Protein AF-A0A937P0M0-F1 (afdb_monomer_lite)

Radius of gyration: 32.62 Å; chains: 1; bounding box: 74×48×97 Å

Secondary structure (DSSP, 8-state):
-PEEEEEEE--TTS-SHHHHHHHHHHHHHHHHS-TTEEEEEEEEESS-------TTEEEEEETT-HHHHHHHHHHHHH-TTEEEEEEEE-TTTSSSSTTGGGHHHHHH--SEEEEEES---TT--HHHHHHHHHHHHHEEEEEES-HHHHHHHHHTT---GGGEEE-PPP-----TTHHHHHHHHTT-TTS------S---GGG-HHHHHHHHHHHHHHHHHHEETTEE-PPPSSS---TTSPPP----B-HHHHHHHHHHHHHHHHHH--HHHHHHHHHHHHHHTT-STT----EETTTTEE-SEE-SSSEE----HHHHHHHHHHHHHHHHHHHHH----SSHHHHHHHHHHHHHHHHHHTT--

Structure (mmCIF, N/CA/C/O backbone):
data_AF-A0A937P0M0-F1
#
_entry.id   AF-A0A937P0M0-F1
#
loop_
_atom_site.group_PDB
_atom_site.id
_atom_site.type_symbol
_atom_site.label_atom_id
_atom_site.label_alt_id
_atom_site.label_comp_id
_atom_site.label_asym_id
_atom_site.label_entity_id
_atom_site.label_seq_id
_atom_site.pdbx_PDB_ins_code
_atom_site.Cartn_x
_atom_site.Cartn_y
_atom_site.Cartn_z
_atom_site.occupancy
_atom_site.B_iso_or_equiv
_atom_site.auth_seq_id
_atom_site.auth_comp_id
_atom_site.auth_asym_id
_atom_site.auth_atom_id
_atom_site.pdbx_PDB_model_num
ATOM 1 N N . MET A 1 1 ? -37.271 -0.075 24.749 1.00 57.47 1 MET A N 1
ATOM 2 C CA . MET A 1 1 ? -35.937 0.555 24.819 1.00 57.47 1 MET A CA 1
ATOM 3 C C . MET A 1 1 ? -35.123 0.022 23.664 1.00 57.47 1 MET A C 1
ATOM 5 O O . MET A 1 1 ? -35.144 -1.187 23.452 1.00 57.47 1 MET A O 1
ATOM 9 N N . ASN A 1 2 ? -34.474 0.907 22.915 1.00 78.75 2 ASN A N 1
ATOM 10 C CA . ASN A 1 2 ? -33.658 0.515 21.771 1.00 78.75 2 ASN A CA 1
ATOM 11 C C . ASN A 1 2 ? -32.386 -0.182 22.269 1.00 78.75 2 ASN A C 1
ATOM 13 O O . ASN A 1 2 ? -31.910 0.094 23.377 1.00 78.75 2 ASN A O 1
ATOM 17 N N . SER A 1 3 ? -31.897 -1.147 21.489 1.00 90.44 3 SER A N 1
ATOM 18 C CA . SER A 1 3 ? -30.635 -1.824 21.801 1.00 90.44 3 SER A CA 1
ATOM 19 C C . SER A 1 3 ? -29.477 -0.889 21.476 1.00 90.44 3 SER A C 1
ATOM 21 O O . SER A 1 3 ? -29.542 -0.160 20.487 1.00 90.44 3 SER A O 1
ATOM 23 N N . LYS A 1 4 ? -28.420 -0.930 22.288 1.00 94.25 4 LYS A N 1
ATOM 24 C CA . LYS A 1 4 ? -27.219 -0.125 22.078 1.00 94.25 4 LYS A CA 1
ATOM 25 C C . LYS A 1 4 ? -26.076 -0.944 21.488 1.00 94.25 4 LYS A C 1
ATOM 27 O O . LYS A 1 4 ? -25.819 -2.081 21.913 1.00 94.25 4 LYS A O 1
ATOM 32 N N . LEU A 1 5 ? -25.383 -0.324 20.540 1.00 95.62 5 LEU A N 1
ATOM 33 C CA . LEU A 1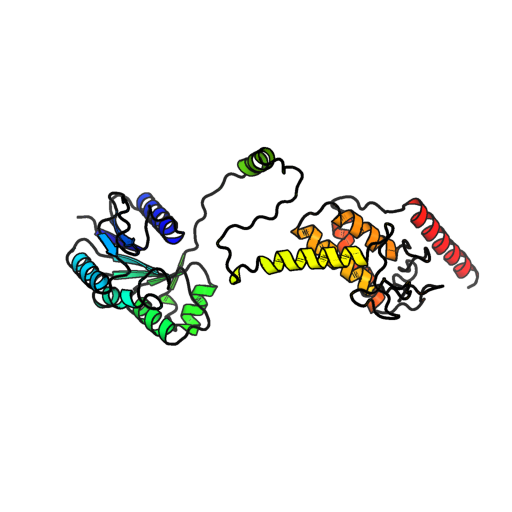 5 ? -24.099 -0.745 19.992 1.00 95.62 5 LEU A CA 1
ATOM 34 C C . LEU A 1 5 ? -23.037 0.254 20.450 1.00 95.62 5 LEU A C 1
ATOM 36 O O . LEU A 1 5 ? -23.196 1.451 20.225 1.00 95.62 5 LEU A O 1
ATOM 40 N N . ILE A 1 6 ? -21.954 -0.234 21.052 1.00 97.50 6 ILE A N 1
ATOM 41 C CA . ILE A 1 6 ? -20.835 0.620 21.449 1.00 97.50 6 ILE A CA 1
ATOM 42 C C . ILE A 1 6 ? -19.583 0.334 20.624 1.00 97.50 6 ILE A C 1
ATOM 44 O O . ILE A 1 6 ? -19.214 -0.824 20.446 1.00 97.50 6 ILE A O 1
ATOM 48 N N . PHE A 1 7 ? -18.918 1.381 20.138 1.00 97.94 7 PHE A N 1
ATOM 49 C CA . PHE A 1 7 ? -17.616 1.280 19.473 1.00 97.94 7 PHE A CA 1
ATOM 50 C C . PHE A 1 7 ? -16.476 1.555 20.459 1.00 97.94 7 PHE A C 1
ATOM 52 O O . PHE A 1 7 ? -16.530 2.547 21.175 1.00 97.94 7 PHE A O 1
ATOM 59 N N . VAL A 1 8 ? -15.430 0.728 20.478 1.00 97.50 8 VAL A N 1
ATOM 60 C CA . VAL A 1 8 ? -14.184 0.953 21.237 1.00 97.50 8 VAL A CA 1
ATOM 61 C C . VAL A 1 8 ? -13.051 1.177 20.239 1.00 97.50 8 VAL A C 1
ATOM 63 O O . VAL A 1 8 ? -12.651 0.254 19.527 1.00 97.50 8 VAL A O 1
ATOM 66 N N . THR A 1 9 ? -12.590 2.423 20.129 1.00 96.69 9 THR A N 1
ATOM 67 C CA . THR A 1 9 ? -11.813 2.893 18.967 1.00 96.69 9 THR A CA 1
ATOM 68 C C . THR A 1 9 ? -11.204 4.274 19.213 1.00 96.69 9 THR A C 1
ATOM 70 O O . THR A 1 9 ? -11.637 5.001 20.104 1.00 96.69 9 THR A O 1
ATOM 73 N N . SER A 1 10 ? -10.245 4.705 18.388 1.00 94.69 10 SER A N 1
ATOM 74 C CA . SER A 1 10 ? -10.016 6.145 18.208 1.00 94.69 10 SER A CA 1
ATOM 75 C C . SER A 1 10 ? -11.226 6.790 17.525 1.00 94.69 10 SER A C 1
ATOM 77 O O . SER A 1 10 ? -11.896 6.152 16.710 1.00 94.69 10 SER A O 1
ATOM 79 N N . TYR A 1 11 ? -11.516 8.050 17.849 1.00 95.38 11 TYR A N 1
ATOM 80 C CA . TYR A 1 11 ? -12.670 8.766 17.302 1.00 95.38 11 TYR A CA 1
ATOM 81 C C . TYR A 1 11 ? -12.381 10.256 17.110 1.00 95.38 11 TYR A C 1
ATOM 83 O O . TYR A 1 11 ? -11.482 10.803 17.749 1.00 95.38 11 TYR A O 1
ATOM 91 N N . LEU A 1 12 ? -13.130 10.913 16.220 1.00 92.38 12 LEU A N 1
ATOM 92 C CA . LEU A 1 12 ? -13.004 12.356 15.997 1.00 92.38 12 LEU A CA 1
ATOM 93 C C . LEU A 1 12 ? -13.274 13.114 17.306 1.00 92.38 12 LEU A C 1
ATOM 95 O O . LEU A 1 12 ? -14.206 12.730 18.008 1.00 92.38 12 LEU A O 1
ATOM 99 N N . PRO A 1 13 ? -12.507 14.172 17.637 1.00 91.69 13 PRO A N 1
ATOM 100 C CA . PRO A 1 13 ? -11.651 14.968 16.747 1.00 91.69 13 PRO A CA 1
ATOM 101 C C . PRO A 1 13 ? -10.196 14.484 16.602 1.00 91.69 13 PRO A C 1
ATOM 103 O O . PRO A 1 13 ? -9.393 15.170 15.973 1.00 91.69 13 PRO A O 1
ATOM 106 N N . ARG A 1 14 ? -9.824 13.309 17.130 1.00 89.06 14 ARG A N 1
ATOM 107 C CA . ARG A 1 14 ? -8.484 12.745 16.906 1.00 89.06 14 ARG A CA 1
ATOM 108 C C . ARG A 1 14 ? -8.269 12.453 15.416 1.00 89.06 14 ARG A C 1
ATOM 110 O O . ARG A 1 14 ? -8.894 11.552 14.857 1.00 89.06 14 ARG A O 1
ATOM 117 N N . GLU A 1 15 ? -7.342 13.168 14.782 1.00 84.50 15 GLU A N 1
ATOM 118 C CA . GLU A 1 15 ? -7.023 12.998 13.359 1.00 84.50 15 GLU A CA 1
ATOM 119 C C . GLU A 1 15 ? -6.245 11.697 13.106 1.00 84.50 15 GLU A C 1
ATOM 121 O O . GLU A 1 15 ? -5.019 11.635 13.205 1.00 84.50 15 GLU A O 1
ATOM 126 N N . CYS A 1 16 ? -6.960 10.620 12.781 1.00 85.81 16 CYS A N 1
ATOM 127 C CA . CYS A 1 16 ? -6.361 9.379 12.294 1.00 85.81 16 CYS A CA 1
ATOM 128 C C . CYS A 1 16 ? -7.316 8.609 11.368 1.00 85.81 16 CYS A C 1
ATOM 130 O O . CYS A 1 16 ? -8.525 8.856 11.344 1.00 85.81 16 CYS A O 1
ATOM 132 N N . GLY A 1 17 ? -6.763 7.662 10.600 1.00 87.06 17 GLY A N 1
ATOM 133 C CA . GLY A 1 17 ? -7.526 6.873 9.628 1.00 87.06 17 GLY A CA 1
ATOM 134 C C . GLY A 1 17 ? -8.662 6.073 10.267 1.00 87.06 17 GLY A C 1
ATOM 135 O O . GLY A 1 17 ? -9.786 6.128 9.779 1.00 87.06 17 GLY A O 1
ATOM 136 N N . ILE A 1 18 ? -8.396 5.416 11.402 1.00 91.00 18 ILE A N 1
ATOM 137 C CA . ILE A 1 18 ? -9.401 4.631 12.140 1.00 91.00 18 ILE A CA 1
ATOM 138 C C . ILE A 1 18 ? -10.511 5.535 12.698 1.00 91.00 18 ILE A C 1
ATOM 140 O O . ILE A 1 18 ? -11.679 5.195 12.577 1.00 91.00 18 ILE A O 1
ATOM 144 N N . ALA A 1 19 ? -10.190 6.725 13.219 1.00 92.00 19 ALA A N 1
ATOM 145 C CA . ALA A 1 19 ? -11.213 7.658 13.704 1.00 92.00 19 ALA A CA 1
ATOM 146 C C . ALA A 1 19 ? -12.167 8.112 12.588 1.00 92.00 19 ALA A C 1
ATOM 148 O O . ALA A 1 19 ? -13.377 8.186 12.798 1.00 92.00 19 ALA A O 1
ATOM 149 N N . THR A 1 20 ? -11.621 8.378 11.397 1.00 89.81 20 THR A N 1
ATOM 150 C CA . THR A 1 20 ? -12.419 8.739 10.215 1.00 89.81 20 THR A CA 1
ATOM 151 C C . THR A 1 20 ? -13.275 7.555 9.765 1.00 89.81 20 THR A C 1
ATOM 153 O O . THR A 1 20 ? -14.478 7.708 9.574 1.00 89.81 20 THR A O 1
ATOM 156 N N . PHE A 1 21 ? -12.679 6.360 9.693 1.00 90.69 21 PHE A N 1
ATOM 157 C CA . PHE A 1 21 ? -13.379 5.119 9.365 1.00 90.69 21 PHE A CA 1
ATOM 158 C C . PHE A 1 21 ? -14.572 4.862 10.284 1.00 90.69 21 PHE A C 1
ATOM 160 O O . PHE A 1 21 ? -15.676 4.626 9.801 1.00 90.69 21 PHE A O 1
ATOM 167 N N . THR A 1 22 ? -14.366 4.928 11.600 1.00 93.00 22 THR A N 1
ATOM 168 C CA . THR A 1 22 ? -15.428 4.671 12.573 1.00 93.00 22 THR A CA 1
ATOM 169 C C . THR A 1 22 ? -16.537 5.707 12.450 1.00 93.00 22 THR A C 1
ATOM 171 O O . THR A 1 22 ? -17.706 5.337 12.447 1.00 93.00 22 THR A O 1
ATOM 174 N N . ASN A 1 23 ? -16.204 6.991 12.295 1.00 92.69 23 ASN A N 1
ATOM 175 C CA . ASN A 1 23 ? -17.209 8.031 12.073 1.00 92.69 23 ASN A CA 1
ATOM 176 C C . ASN A 1 23 ? -18.049 7.747 10.814 1.00 92.69 23 ASN A C 1
ATOM 178 O O . ASN A 1 23 ? -19.277 7.820 10.855 1.00 92.69 23 ASN A O 1
ATOM 182 N N . ASP A 1 24 ? -17.412 7.377 9.703 1.00 90.12 24 ASP A N 1
ATOM 183 C CA . ASP A 1 24 ? -18.119 7.039 8.464 1.00 90.12 24 ASP A CA 1
ATOM 184 C C . ASP A 1 24 ? -18.988 5.789 8.617 1.00 90.12 24 ASP A C 1
ATOM 186 O O . ASP A 1 24 ? -20.123 5.763 8.139 1.00 90.12 24 ASP A O 1
ATOM 190 N N . LEU A 1 25 ? -18.486 4.771 9.319 1.00 90.19 25 LEU A N 1
ATOM 191 C CA . LEU A 1 25 ? -19.218 3.543 9.601 1.00 90.19 25 LEU A CA 1
ATOM 192 C C . LEU A 1 25 ? -20.444 3.812 10.478 1.00 90.19 25 LEU A C 1
ATOM 194 O O . LEU A 1 25 ? -21.533 3.341 10.158 1.00 90.19 25 LEU A O 1
ATOM 198 N N . ILE A 1 26 ? -20.301 4.605 11.541 1.00 92.00 26 ILE A N 1
ATOM 199 C CA . ILE A 1 26 ? -21.413 5.007 12.412 1.00 92.00 26 ILE A CA 1
ATOM 200 C C . ILE A 1 26 ? -22.470 5.763 11.607 1.00 92.00 26 ILE A C 1
ATOM 202 O O . ILE A 1 26 ? -23.651 5.426 11.687 1.00 92.00 26 ILE A O 1
ATOM 206 N N . ASN A 1 27 ? -22.063 6.725 10.777 1.00 90.06 27 ASN A N 1
ATOM 207 C CA . ASN A 1 27 ? -22.986 7.470 9.920 1.00 90.06 27 ASN A CA 1
ATOM 208 C C . ASN A 1 27 ? -23.682 6.564 8.894 1.00 90.06 27 ASN A C 1
ATOM 210 O O . ASN A 1 27 ? -24.888 6.679 8.681 1.00 90.06 27 ASN A O 1
ATOM 214 N N . ALA A 1 28 ? -22.956 5.628 8.279 1.00 88.75 28 ALA A N 1
ATOM 215 C CA . ALA A 1 28 ? -23.531 4.663 7.347 1.00 88.75 28 ALA A CA 1
ATOM 216 C C . ALA A 1 28 ? -24.554 3.749 8.033 1.00 88.75 28 ALA A C 1
ATOM 218 O O . ALA A 1 28 ? -25.620 3.500 7.470 1.00 88.75 28 ALA A O 1
ATOM 219 N N . ILE A 1 29 ? -24.262 3.294 9.255 1.00 88.94 29 ILE A N 1
ATOM 220 C CA . ILE A 1 29 ? -25.189 2.488 10.048 1.00 88.94 29 ILE A CA 1
ATOM 221 C C . ILE A 1 29 ? -26.448 3.292 10.381 1.00 88.94 29 ILE A C 1
ATOM 223 O O . ILE A 1 29 ? -27.541 2.799 10.127 1.00 88.94 29 ILE A O 1
ATOM 227 N N . LYS A 1 30 ? -26.312 4.528 10.878 1.00 88.31 30 LYS A N 1
ATOM 228 C CA . LYS A 1 30 ? -27.451 5.406 11.207 1.00 88.31 30 LYS A CA 1
ATOM 229 C C . LYS A 1 30 ? -28.323 5.754 10.003 1.00 88.31 30 LYS A C 1
ATOM 231 O O . LYS A 1 30 ? -29.514 5.973 10.149 1.00 88.31 30 LYS A O 1
ATOM 236 N N . ASN A 1 31 ? -27.739 5.815 8.809 1.00 87.00 31 ASN A N 1
ATOM 237 C CA . ASN A 1 31 ? -28.492 6.077 7.582 1.00 87.00 31 ASN A CA 1
ATOM 238 C C . ASN A 1 31 ? -29.261 4.848 7.070 1.00 87.00 31 ASN A C 1
ATOM 240 O O . ASN A 1 31 ? -30.192 5.003 6.285 1.00 87.00 31 ASN A O 1
ATOM 244 N N . GLN A 1 32 ? -28.834 3.636 7.435 1.00 86.38 32 GLN A N 1
ATOM 245 C CA . GLN A 1 32 ? -29.440 2.376 6.979 1.00 86.38 32 GLN A CA 1
ATOM 246 C C . GLN A 1 32 ? -30.392 1.775 8.010 1.00 86.38 32 GLN A C 1
ATOM 248 O O . GLN A 1 32 ? -31.352 1.098 7.652 1.00 86.38 32 GLN A O 1
ATOM 253 N N . MET A 1 33 ? -30.091 1.978 9.287 1.00 80.44 33 MET A N 1
ATOM 254 C CA . MET A 1 33 ? -30.906 1.538 10.402 1.00 80.44 33 MET A CA 1
ATOM 255 C C . MET A 1 33 ? -31.597 2.774 10.960 1.00 80.44 33 MET A C 1
ATOM 257 O O . MET A 1 33 ? -30.915 3.701 11.386 1.00 80.44 33 MET A O 1
ATOM 261 N N . ASP A 1 34 ? -32.932 2.780 10.959 1.00 71.75 34 ASP A N 1
ATOM 262 C CA . ASP A 1 34 ? -33.730 3.788 11.669 1.00 71.75 34 ASP A CA 1
ATOM 263 C C . ASP A 1 34 ? -33.314 3.854 13.158 1.00 71.75 34 ASP A C 1
ATOM 265 O O . ASP A 1 34 ? -32.477 3.072 13.621 1.00 71.75 34 ASP A O 1
ATOM 269 N N . ASP A 1 35 ? -33.991 4.674 13.968 1.00 75.94 35 ASP A N 1
ATOM 270 C CA . ASP A 1 35 ? -33.749 4.841 15.417 1.00 75.94 35 ASP A CA 1
ATOM 271 C C . ASP A 1 35 ? -33.810 3.541 16.264 1.00 75.94 35 ASP A C 1
ATOM 273 O O . ASP A 1 35 ? -33.658 3.574 17.480 1.00 75.94 35 ASP A O 1
ATOM 277 N N . SER A 1 36 ? -34.013 2.376 15.645 1.00 81.88 36 SER A N 1
ATOM 278 C CA . SER A 1 36 ? -33.971 1.023 16.209 1.00 81.88 36 SER A CA 1
ATOM 279 C C . SER A 1 36 ? -32.707 0.670 17.010 1.00 81.88 36 SER A C 1
ATOM 281 O O . SER A 1 36 ? -32.794 -0.143 17.939 1.00 81.88 36 SER A O 1
ATOM 283 N N . ILE A 1 37 ? -31.549 1.255 16.677 1.00 87.00 37 ILE A N 1
ATOM 284 C CA . ILE A 1 37 ? -30.274 1.020 17.367 1.00 87.00 37 ILE A CA 1
ATOM 285 C C . ILE A 1 37 ? -29.640 2.352 17.741 1.00 87.00 37 ILE A C 1
ATOM 287 O O . ILE A 1 37 ? -29.360 3.197 16.896 1.00 87.00 37 ILE A O 1
ATOM 291 N N . GLU A 1 38 ? -29.367 2.506 19.030 1.00 92.44 38 GLU A N 1
ATOM 292 C CA . GLU A 1 38 ? -28.612 3.637 19.552 1.00 92.44 38 GLU A CA 1
ATOM 293 C C . GLU A 1 38 ? -27.114 3.306 19.503 1.00 92.44 38 GLU A C 1
ATOM 295 O O . GLU A 1 38 ? -26.695 2.198 19.850 1.00 92.44 38 GLU A O 1
ATOM 300 N N . ILE A 1 39 ? -26.304 4.253 19.029 1.00 94.38 39 ILE A N 1
ATOM 301 C CA . ILE A 1 39 ? -24.859 4.070 18.874 1.00 94.38 39 ILE A CA 1
ATOM 302 C C . ILE A 1 39 ? -24.127 4.999 19.828 1.00 94.38 39 ILE A C 1
ATOM 304 O O . ILE A 1 39 ? -24.310 6.216 19.776 1.00 94.38 39 ILE A O 1
ATOM 308 N N . GLU A 1 40 ? -23.265 4.408 20.646 1.00 96.44 40 GLU A N 1
ATOM 309 C CA . GLU A 1 40 ? -22.363 5.101 21.559 1.00 96.44 40 GLU A CA 1
ATOM 310 C C . GLU A 1 40 ? -20.903 4.785 21.202 1.00 96.44 40 GLU A C 1
ATOM 312 O O . GLU A 1 40 ? -20.589 3.783 20.551 1.00 96.44 40 GLU A O 1
ATOM 317 N N . VAL A 1 41 ? -19.984 5.636 21.648 1.00 97.81 41 VAL A N 1
ATOM 318 C CA . VAL A 1 41 ? -18.546 5.479 21.422 1.00 97.81 41 VAL A CA 1
ATOM 319 C C . VAL A 1 41 ? -17.789 5.552 22.747 1.00 97.81 41 VAL A C 1
ATOM 321 O O . VAL A 1 41 ? -18.008 6.437 23.575 1.00 97.81 41 VAL A O 1
ATOM 324 N N . CYS A 1 42 ? -16.870 4.613 22.934 1.00 97.44 42 CYS A N 1
ATOM 325 C CA . CYS A 1 42 ? -15.765 4.675 23.874 1.00 97.44 42 CYS A CA 1
ATOM 326 C C . CYS A 1 42 ? -14.511 5.115 23.103 1.00 97.44 42 CYS A C 1
ATOM 328 O O . CYS A 1 42 ? -13.910 4.327 22.367 1.00 97.44 42 CYS A O 1
ATOM 330 N N . ALA A 1 43 ? -14.159 6.395 23.233 1.00 96.75 43 ALA A N 1
ATOM 331 C CA . ALA A 1 43 ? -13.052 7.001 22.503 1.00 96.75 43 ALA A CA 1
ATOM 332 C C . ALA A 1 43 ? -11.711 6.744 23.207 1.00 96.75 43 ALA A C 1
ATOM 334 O O . ALA A 1 43 ? -11.580 6.970 24.410 1.00 96.75 43 ALA A O 1
ATOM 335 N N . LEU A 1 44 ? -10.713 6.292 22.447 1.00 95.25 44 LEU A N 1
ATOM 336 C CA . LEU A 1 44 ? -9.349 6.049 22.917 1.00 95.25 44 LEU A CA 1
ATOM 337 C C . LEU A 1 44 ? -8.486 7.314 22.810 1.00 95.25 44 LEU A C 1
ATOM 339 O O . LEU A 1 44 ? -8.236 7.818 21.705 1.00 95.25 44 LEU A O 1
ATOM 343 N N . GLU A 1 45 ? -7.933 7.747 23.939 1.00 93.94 45 GLU A N 1
ATOM 344 C CA . GLU A 1 45 ? -6.920 8.804 24.027 1.00 93.94 45 GLU A CA 1
ATOM 345 C C . GLU A 1 45 ? -5.582 8.258 24.529 1.00 93.94 45 GLU A C 1
ATOM 347 O O . GLU A 1 45 ? -5.539 7.282 25.268 1.00 93.94 45 GLU A O 1
ATOM 352 N N . ASN A 1 46 ? -4.474 8.894 24.146 1.00 89.44 46 ASN A N 1
ATOM 353 C CA . ASN A 1 46 ? -3.153 8.579 24.693 1.00 89.44 46 ASN A CA 1
ATOM 354 C C . ASN A 1 46 ? -2.804 9.621 25.761 1.00 89.44 46 ASN A C 1
ATOM 356 O O . ASN A 1 46 ? -2.269 10.683 25.431 1.00 89.44 46 ASN A O 1
ATOM 360 N N . GLY A 1 47 ? -3.131 9.329 27.022 1.00 83.25 47 GLY A N 1
ATOM 361 C CA . GLY A 1 47 ? -3.233 10.345 28.068 1.00 83.25 47 GLY A CA 1
ATOM 362 C C . GLY A 1 47 ? -4.507 11.179 27.907 1.00 83.25 47 GLY A C 1
ATOM 363 O O . GLY A 1 47 ? -5.131 11.158 26.852 1.00 83.25 47 GLY A O 1
ATOM 364 N N . HIS A 1 48 ? -4.889 11.947 28.928 1.00 76.75 48 HIS A N 1
ATOM 365 C CA . HIS A 1 48 ? -5.974 12.921 28.784 1.00 76.75 48 HIS A CA 1
ATOM 366 C C . HIS A 1 48 ? -5.542 14.061 27.857 1.00 76.75 48 HIS A C 1
ATOM 368 O O . HIS A 1 48 ? -4.839 14.982 28.275 1.00 76.75 48 HIS A O 1
ATOM 374 N N . GLN A 1 49 ? -5.960 13.981 26.595 1.00 79.25 49 GLN A N 1
ATOM 375 C CA . GLN A 1 49 ? -5.711 15.007 25.582 1.00 79.25 49 GLN A CA 1
ATOM 376 C C . GLN A 1 49 ? -6.786 16.097 25.617 1.00 79.25 49 GLN A C 1
ATOM 378 O O . GLN A 1 49 ? -6.547 17.200 25.132 1.00 79.25 49 GLN A O 1
ATOM 383 N N . GLY A 1 50 ? -7.929 15.815 26.256 1.00 77.81 50 GLY A N 1
ATOM 384 C CA . GLY A 1 50 ? -8.975 16.804 26.512 1.00 77.81 50 GLY A CA 1
ATOM 385 C C . GLY A 1 50 ? -9.726 17.195 25.246 1.00 77.81 50 GLY A C 1
ATOM 386 O O . GLY A 1 50 ? -10.033 18.368 25.057 1.00 77.81 50 GLY A O 1
ATOM 387 N N . PHE A 1 51 ? -9.977 16.232 24.356 1.00 87.44 51 PHE A N 1
ATOM 388 C CA . PHE A 1 51 ? -10.736 16.495 23.143 1.00 87.44 51 PHE A CA 1
ATOM 389 C C . PHE A 1 51 ? -12.204 16.817 23.450 1.00 87.44 51 PHE A C 1
ATOM 391 O O . PHE A 1 51 ? -12.858 16.139 24.244 1.00 87.44 51 PHE A O 1
ATOM 398 N N . ASP A 1 52 ? -12.742 17.808 22.741 1.00 88.75 52 ASP A N 1
ATOM 399 C CA . ASP A 1 52 ? -14.169 18.124 22.756 1.00 88.75 52 ASP A CA 1
ATOM 400 C C . ASP A 1 52 ? -14.922 17.168 21.824 1.00 88.75 52 ASP A C 1
ATOM 402 O O . ASP A 1 52 ? -15.067 17.400 20.620 1.00 88.75 52 ASP A O 1
ATOM 406 N N . TYR A 1 53 ? -15.377 16.050 22.383 1.00 91.06 53 TYR A N 1
ATOM 407 C CA . TYR A 1 53 ? -16.130 15.047 21.641 1.00 91.06 53 TYR A CA 1
ATOM 408 C C . TYR A 1 53 ? -17.593 15.433 21.398 1.00 91.06 53 TYR A C 1
ATOM 410 O O . TYR A 1 53 ? -18.230 16.156 22.167 1.00 91.06 53 TYR A O 1
ATOM 418 N N . LEU A 1 54 ? -18.161 14.863 20.332 1.00 85.62 54 LEU A N 1
ATOM 419 C CA . LEU A 1 54 ? -19.599 14.902 20.073 1.00 85.62 54 LEU A CA 1
ATOM 420 C C . LEU A 1 54 ? -20.377 14.043 21.083 1.00 85.62 54 LEU A C 1
ATOM 422 O O . LEU A 1 54 ? -19.831 13.160 21.739 1.00 85.62 54 LEU A O 1
ATOM 426 N N . LYS A 1 55 ? -21.697 14.261 21.137 1.00 86.81 55 LYS A N 1
ATOM 427 C CA . LYS A 1 55 ? -22.629 13.626 22.092 1.00 86.81 55 LYS A CA 1
ATOM 428 C C . LYS A 1 55 ? -22.636 12.092 22.068 1.00 86.81 55 LYS A C 1
ATOM 430 O O . LYS A 1 55 ? -23.108 11.477 23.013 1.00 86.81 55 LYS A O 1
ATOM 435 N N . GLU A 1 56 ? -22.169 11.495 20.979 1.00 90.88 56 GLU A N 1
ATOM 436 C CA . GLU A 1 56 ? -22.106 10.044 20.785 1.00 90.88 56 GLU A CA 1
ATOM 437 C C . GLU A 1 56 ? -21.008 9.394 21.635 1.00 90.88 56 GLU A C 1
ATOM 439 O O . GLU A 1 56 ? -21.088 8.207 21.942 1.00 90.88 56 GLU A O 1
ATOM 444 N N . VAL A 1 57 ? -19.983 10.156 22.030 1.00 95.38 57 VAL A N 1
ATOM 445 C CA . VAL A 1 57 ? -18.912 9.654 22.889 1.00 95.38 57 VAL A CA 1
ATOM 446 C C . VAL A 1 57 ? -19.410 9.611 24.325 1.00 95.38 57 VAL A C 1
ATOM 448 O O . VAL A 1 57 ? -19.580 10.632 24.990 1.00 95.38 57 VAL A O 1
ATOM 451 N N . LYS A 1 58 ? -19.653 8.391 24.799 1.00 96.12 58 LYS A N 1
ATOM 452 C CA . LYS A 1 58 ? -20.155 8.107 26.141 1.00 96.12 58 LYS A CA 1
ATOM 453 C C . LYS A 1 58 ? -19.027 7.951 27.152 1.00 96.12 58 LYS A C 1
ATOM 455 O O . LYS A 1 58 ? -19.174 8.341 28.310 1.00 96.12 58 LYS A O 1
ATOM 460 N N . TYR A 1 59 ? -17.916 7.371 26.710 1.00 95.88 59 TYR A N 1
ATOM 461 C CA . TYR A 1 59 ? -16.751 7.106 27.539 1.00 95.88 59 TYR A CA 1
ATOM 462 C C . TYR A 1 59 ? -15.482 7.574 26.838 1.00 95.88 59 TYR A C 1
ATOM 464 O O . TYR A 1 59 ? -15.373 7.503 25.615 1.00 95.88 59 TYR A O 1
ATOM 472 N N . VAL A 1 60 ? -14.498 7.974 27.635 1.00 95.56 60 VAL A N 1
ATOM 473 C CA . VAL A 1 60 ? -13.130 8.223 27.182 1.00 95.56 60 VAL A CA 1
ATOM 474 C C . VAL A 1 60 ? -12.224 7.271 27.949 1.00 95.56 60 VAL A C 1
ATOM 476 O O . VAL A 1 60 ? -12.296 7.219 29.177 1.00 95.56 60 VAL A O 1
ATOM 479 N N . LEU A 1 61 ? -11.427 6.494 27.222 1.00 95.44 61 LEU A N 1
ATOM 480 C CA . LEU A 1 61 ? -10.460 5.548 27.764 1.00 95.44 61 LEU A CA 1
ATOM 481 C C . LEU A 1 61 ? -9.054 6.077 27.475 1.00 95.44 61 LEU A C 1
ATOM 483 O O . LEU A 1 61 ? -8.671 6.247 26.318 1.00 95.44 61 LEU A O 1
ATOM 487 N N . ASP A 1 62 ? -8.278 6.307 28.529 1.00 95.06 62 ASP A N 1
ATOM 488 C CA . ASP A 1 62 ? -6.845 6.574 28.439 1.00 95.06 62 ASP A CA 1
ATOM 489 C C . ASP A 1 62 ? -6.111 5.262 28.154 1.00 95.06 62 ASP A C 1
ATOM 491 O O . ASP A 1 62 ? -5.897 4.424 29.035 1.00 95.06 62 ASP A O 1
ATOM 495 N N . ALA A 1 63 ? -5.707 5.088 26.898 1.00 94.50 63 ALA A N 1
ATOM 496 C CA . ALA A 1 63 ? -5.063 3.889 26.401 1.00 94.50 63 ALA A CA 1
ATOM 497 C C . ALA A 1 63 ? -3.746 3.586 27.127 1.00 94.50 63 ALA A C 1
ATOM 499 O O . ALA A 1 63 ? -3.310 2.436 27.098 1.00 94.50 63 ALA A O 1
ATOM 500 N N . THR A 1 64 ? -3.138 4.569 27.807 1.00 94.69 64 THR A N 1
ATOM 501 C CA . THR A 1 64 ? -1.890 4.406 28.568 1.00 94.69 64 THR A CA 1
ATOM 502 C C . THR A 1 64 ? -2.087 3.792 29.958 1.00 94.69 64 THR A C 1
ATOM 504 O O . THR A 1 64 ? -1.103 3.433 30.608 1.00 94.69 64 THR A O 1
ATOM 507 N N . LYS A 1 65 ? -3.334 3.655 30.428 1.00 95.69 65 LYS A N 1
ATOM 508 C CA . LYS A 1 65 ? -3.678 3.175 31.774 1.00 95.69 65 LYS A CA 1
ATOM 509 C C . LYS A 1 65 ? -4.358 1.814 31.703 1.00 95.69 65 LYS A C 1
ATOM 511 O O . LYS A 1 65 ? -5.520 1.716 31.318 1.00 95.69 65 LYS A O 1
ATOM 516 N N . ILE A 1 66 ? -3.642 0.762 32.097 1.00 96.19 66 ILE A N 1
ATOM 517 C CA . ILE A 1 66 ? -4.136 -0.621 32.032 1.00 96.19 66 ILE A CA 1
ATOM 518 C C . ILE A 1 66 ? -5.425 -0.828 32.847 1.00 96.19 66 ILE A C 1
ATOM 520 O O . ILE A 1 66 ? -6.321 -1.543 32.405 1.00 96.19 66 ILE A O 1
ATOM 524 N N . GLU A 1 67 ? -5.579 -0.143 33.982 1.00 96.56 67 GLU A N 1
ATOM 525 C CA . GLU A 1 67 ? -6.741 -0.279 34.868 1.00 96.56 67 GLU A CA 1
ATOM 526 C C . GLU A 1 67 ? -8.028 0.258 34.227 1.00 96.56 67 GLU A C 1
ATOM 528 O O . GLU A 1 67 ? -9.122 -0.227 34.525 1.00 96.56 67 GLU A O 1
ATOM 533 N N . GLN A 1 68 ? -7.919 1.233 33.316 1.00 96.50 68 GLN A N 1
ATOM 534 C CA . GLN A 1 68 ? -9.092 1.806 32.654 1.00 96.50 68 GLN A CA 1
ATOM 535 C C . GLN A 1 68 ? -9.787 0.808 31.728 1.00 96.50 68 GLN A C 1
ATOM 537 O O . GLN A 1 68 ? -11.005 0.867 31.582 1.00 96.50 68 GLN A O 1
ATOM 542 N N . TYR A 1 69 ? -9.051 -0.139 31.144 1.00 97.00 69 TYR A N 1
ATOM 543 C CA . TYR A 1 69 ? -9.629 -1.162 30.274 1.00 97.00 69 TYR A CA 1
ATOM 544 C C . TYR A 1 69 ? -10.653 -2.017 31.019 1.00 97.00 69 TYR A C 1
ATOM 546 O O . TYR A 1 69 ? -11.773 -2.192 30.540 1.00 97.00 69 TYR A O 1
ATOM 554 N N . GLN A 1 70 ? -10.297 -2.480 32.218 1.00 96.94 70 GLN A N 1
ATOM 555 C CA . GLN A 1 70 ? -11.205 -3.237 33.071 1.00 96.94 70 GLN A CA 1
ATOM 556 C C . GLN A 1 70 ? -12.372 -2.366 33.563 1.00 96.94 70 GLN A C 1
ATOM 558 O O . GLN A 1 70 ? -13.527 -2.748 33.402 1.00 96.94 70 GLN A O 1
ATOM 563 N N . GLN A 1 71 ? -12.095 -1.169 34.091 1.00 97.44 71 GLN A N 1
ATOM 564 C CA . GLN A 1 71 ? -13.136 -0.282 34.634 1.00 97.44 71 GLN A CA 1
ATOM 565 C C . GLN A 1 71 ? -14.193 0.104 33.591 1.00 97.44 71 GLN A C 1
ATOM 567 O O . GLN A 1 71 ? -15.378 0.230 33.899 1.00 97.44 71 GLN A O 1
ATOM 572 N N . ILE A 1 72 ? -13.775 0.331 32.345 1.00 97.50 72 ILE A N 1
ATOM 573 C CA . ILE A 1 72 ? -14.690 0.661 31.251 1.00 97.50 72 ILE A CA 1
ATOM 574 C C . ILE A 1 72 ? -15.474 -0.580 30.815 1.00 97.50 72 ILE A C 1
ATOM 576 O O . ILE A 1 72 ? -16.671 -0.465 30.560 1.00 97.50 72 ILE A O 1
ATOM 580 N N . ALA A 1 73 ? -14.849 -1.762 30.787 1.00 97.38 73 ALA A N 1
ATOM 581 C CA . ALA A 1 73 ? -15.550 -3.018 30.521 1.00 97.38 73 ALA A CA 1
ATOM 582 C C . ALA A 1 73 ? -16.676 -3.272 31.537 1.00 97.38 73 ALA A C 1
ATOM 584 O O . ALA A 1 73 ? -17.792 -3.608 31.144 1.00 97.38 73 ALA A O 1
ATOM 585 N N . GLU A 1 74 ? -16.405 -3.053 32.826 1.00 98.00 74 GLU A N 1
ATOM 586 C CA . GLU A 1 74 ? -17.383 -3.190 33.913 1.00 98.00 74 GLU A CA 1
ATOM 587 C C . GLU A 1 74 ? -18.556 -2.212 33.734 1.00 98.00 74 GLU A C 1
ATOM 589 O O . GLU A 1 74 ? -19.712 -2.632 33.736 1.00 98.00 74 GLU A O 1
ATOM 594 N N . LYS A 1 75 ? -18.279 -0.936 33.432 1.00 97.81 75 LYS A N 1
ATOM 595 C CA . LYS A 1 75 ? -19.322 0.066 33.126 1.00 97.81 75 LYS A CA 1
ATOM 596 C C . LYS A 1 75 ? -20.167 -0.299 31.903 1.00 97.81 75 LYS A C 1
ATOM 598 O O . LYS A 1 75 ? -21.375 -0.074 31.898 1.00 97.81 75 LYS A O 1
ATOM 603 N N . ILE A 1 76 ? -19.550 -0.853 30.856 1.00 97.75 76 ILE A N 1
ATOM 604 C CA . ILE A 1 76 ? -20.270 -1.359 29.676 1.00 97.75 76 ILE A CA 1
ATOM 605 C C . ILE A 1 76 ? -21.154 -2.552 30.067 1.00 97.75 76 ILE A C 1
ATOM 607 O O . ILE A 1 76 ? -22.264 -2.701 29.550 1.00 97.75 76 ILE A O 1
ATOM 611 N N . ASN A 1 77 ? -20.685 -3.406 30.978 1.00 97.56 77 ASN A N 1
ATOM 612 C CA . ASN A 1 77 ? -21.445 -4.550 31.468 1.00 97.56 77 ASN A CA 1
ATOM 613 C C . ASN A 1 77 ? -22.704 -4.139 32.238 1.00 97.56 77 ASN A C 1
ATOM 615 O O . ASN A 1 77 ? -23.768 -4.714 31.979 1.00 97.56 77 ASN A O 1
ATOM 619 N N . GLU A 1 78 ? -22.604 -3.103 33.071 1.00 96.94 78 GLU A N 1
ATOM 620 C CA . GLU A 1 78 ? -23.713 -2.525 33.841 1.00 96.94 78 GLU A CA 1
ATOM 621 C C . GLU A 1 78 ? -24.850 -1.970 32.962 1.00 96.94 78 GLU A C 1
ATOM 623 O O . GLU A 1 78 ? -26.019 -2.053 33.345 1.00 96.94 78 GLU A O 1
ATOM 628 N N . ASP A 1 79 ? -24.560 -1.458 31.757 1.00 96.12 79 ASP A N 1
ATOM 629 C CA . ASP A 1 79 ? -25.610 -1.018 30.832 1.00 96.12 79 ASP A CA 1
ATOM 630 C C . ASP A 1 79 ? -26.284 -2.231 30.152 1.00 96.12 79 ASP A C 1
ATOM 632 O O . ASP A 1 79 ? -25.774 -2.868 29.220 1.00 96.12 79 ASP A O 1
ATOM 636 N N . HIS A 1 80 ? -27.489 -2.569 30.619 1.00 93.94 80 HIS A N 1
ATOM 637 C CA . HIS A 1 80 ? -28.291 -3.659 30.065 1.00 93.94 80 HIS A CA 1
ATOM 638 C C . HIS A 1 80 ? -28.822 -3.389 28.648 1.00 93.94 80 HIS A C 1
ATOM 640 O O . HIS A 1 80 ? -29.197 -4.352 27.965 1.00 93.94 80 HIS A O 1
ATOM 646 N N . GLN A 1 81 ? -28.876 -2.134 28.190 1.00 94.56 81 GLN A N 1
ATOM 647 C CA . GLN A 1 81 ? -29.254 -1.801 26.815 1.00 94.56 81 GLN A CA 1
ATOM 648 C C . GLN A 1 81 ? -28.115 -2.086 25.839 1.00 94.56 81 GLN A C 1
ATOM 650 O O . GLN A 1 81 ? -28.393 -2.439 24.692 1.00 94.56 81 GLN A O 1
ATOM 655 N N . VAL A 1 82 ? -26.855 -2.011 26.283 1.00 96.31 82 VAL A N 1
ATOM 656 C CA . VAL A 1 82 ? -25.707 -2.418 25.465 1.00 96.31 82 VAL A CA 1
ATOM 657 C C . VAL A 1 82 ? -25.756 -3.921 25.244 1.00 96.31 82 VAL A C 1
ATOM 659 O O . VAL A 1 82 ? -25.689 -4.719 26.182 1.00 96.31 82 VAL A O 1
ATOM 662 N N . LYS A 1 83 ? -25.897 -4.314 23.975 1.00 95.19 83 LYS A N 1
ATOM 663 C CA . LYS A 1 83 ? -25.909 -5.721 23.546 1.00 95.19 83 LYS A CA 1
ATOM 664 C C . LYS A 1 83 ? -24.656 -6.105 22.780 1.00 95.19 83 LYS A C 1
ATOM 666 O O . LYS A 1 83 ? -24.316 -7.288 22.708 1.00 95.19 83 LYS A O 1
ATOM 671 N N . THR A 1 84 ? -23.988 -5.132 22.171 1.00 95.69 84 THR A N 1
ATOM 672 C CA . THR A 1 84 ? -22.885 -5.384 21.250 1.00 95.69 84 THR A CA 1
ATOM 673 C C . THR A 1 84 ? -21.792 -4.339 21.410 1.00 95.69 84 THR A C 1
ATOM 675 O O . THR A 1 84 ? -22.081 -3.155 21.561 1.00 95.69 84 THR A O 1
ATOM 678 N N . VAL A 1 85 ? -20.548 -4.806 21.365 1.00 97.50 85 VAL A N 1
ATOM 679 C CA . VAL A 1 85 ? -19.323 -4.009 21.363 1.00 97.50 85 VAL A CA 1
ATOM 680 C C . VAL A 1 85 ? -18.618 -4.257 20.031 1.00 97.50 85 VAL A C 1
ATOM 682 O O . VAL A 1 85 ? -18.332 -5.406 19.698 1.00 97.50 85 VAL A O 1
ATOM 685 N N . MET A 1 86 ? -18.346 -3.202 19.271 1.00 96.62 86 MET A N 1
ATOM 686 C CA . MET A 1 86 ? -17.480 -3.239 18.094 1.00 96.62 86 MET A CA 1
ATOM 687 C C . MET A 1 86 ? -16.119 -2.667 18.479 1.00 96.62 86 MET A C 1
ATOM 689 O O . MET A 1 86 ? -16.043 -1.546 18.972 1.00 96.62 86 MET A O 1
ATOM 693 N N . THR A 1 87 ? -15.043 -3.413 18.275 1.00 96.06 87 THR A N 1
ATOM 694 C CA . THR A 1 87 ? -13.682 -2.941 18.536 1.00 96.06 87 THR A CA 1
ATOM 695 C C . THR A 1 87 ? -12.952 -2.725 17.217 1.00 96.06 87 THR A C 1
ATOM 697 O O . THR A 1 87 ? -12.986 -3.561 16.312 1.00 96.06 87 THR A O 1
ATOM 700 N N . GLU A 1 88 ? -12.274 -1.591 17.103 1.00 95.50 88 GLU A N 1
ATOM 701 C CA . GLU A 1 88 ? -11.401 -1.304 15.970 1.00 95.50 88 GLU A CA 1
ATOM 702 C C . GLU A 1 88 ? -9.972 -1.622 16.403 1.00 95.50 88 GLU A C 1
ATOM 704 O O . GLU A 1 88 ? -9.416 -0.947 17.262 1.00 95.50 88 GLU A O 1
ATOM 709 N N . HIS A 1 89 ? -9.391 -2.696 15.871 1.00 93.69 89 HIS A N 1
ATOM 710 C CA . HIS A 1 89 ? -8.096 -3.203 16.307 1.00 93.69 89 HIS A CA 1
ATOM 711 C C . HIS A 1 89 ? -6.964 -2.832 15.349 1.00 93.69 89 HIS A C 1
ATOM 713 O O . HIS A 1 89 ? -6.956 -3.187 14.165 1.00 93.69 89 HIS A O 1
ATOM 719 N N . GLU A 1 90 ? -5.940 -2.209 15.925 1.00 92.38 90 GLU A N 1
ATOM 720 C CA . GLU A 1 90 ? -4.607 -2.051 15.363 1.00 92.38 90 GLU A CA 1
ATOM 721 C C . GLU A 1 90 ? -3.578 -2.175 16.497 1.00 92.38 90 GLU A C 1
ATOM 723 O O . GLU A 1 90 ? -3.793 -1.673 17.600 1.00 92.38 90 GLU A O 1
ATOM 728 N N . PHE A 1 91 ? -2.438 -2.817 16.231 1.00 89.75 91 PHE A N 1
ATOM 729 C CA . PHE A 1 91 ? -1.437 -3.141 17.256 1.00 89.75 91 PHE A CA 1
ATOM 730 C C . PHE A 1 91 ? -0.828 -1.934 17.987 1.00 89.75 91 PHE A C 1
ATOM 732 O O . PHE A 1 91 ? -0.291 -2.097 19.078 1.00 89.75 91 PHE A O 1
ATOM 739 N N . GLY A 1 92 ? -0.876 -0.743 17.384 1.00 89.44 92 GLY A N 1
ATOM 740 C CA . GLY A 1 92 ? -0.400 0.505 17.990 1.00 89.44 92 GLY A CA 1
ATOM 741 C C . GLY A 1 92 ? -1.507 1.384 18.576 1.00 89.44 92 GLY A C 1
ATOM 742 O O . GLY A 1 92 ? -1.216 2.487 19.033 1.00 89.44 92 GLY A O 1
ATOM 743 N N . LEU A 1 93 ? -2.769 0.947 18.514 1.00 91.44 93 LEU A N 1
ATOM 744 C CA . LEU A 1 93 ? -3.909 1.750 18.955 1.00 91.44 93 LEU A CA 1
ATOM 745 C C . LEU A 1 93 ? -4.139 1.652 20.466 1.00 91.44 93 LEU A C 1
ATOM 747 O O . LEU A 1 93 ? -4.472 2.652 21.101 1.00 91.44 93 LEU A O 1
ATOM 751 N N . PHE A 1 94 ? -3.960 0.455 21.019 1.00 93.25 94 PHE A N 1
ATOM 752 C CA . PHE A 1 94 ? -4.089 0.178 22.445 1.00 93.25 94 PHE A CA 1
ATOM 753 C C . PHE A 1 94 ? -2.721 0.226 23.130 1.00 93.25 94 PHE A C 1
ATOM 755 O O . PHE A 1 94 ? -1.687 -0.003 22.501 1.00 93.25 94 PHE A O 1
ATOM 762 N N . GLY A 1 95 ? -2.717 0.529 24.426 1.00 92.44 95 GLY A N 1
ATOM 763 C CA . GLY A 1 95 ? -1.494 0.605 25.220 1.00 92.44 95 GLY A CA 1
ATOM 764 C C . GLY A 1 95 ? -0.857 -0.752 25.499 1.00 92.44 95 GLY A C 1
ATOM 765 O O . GLY A 1 95 ? -1.417 -1.812 25.207 1.00 92.44 95 GLY A O 1
ATOM 766 N N . GLY A 1 96 ? 0.329 -0.692 26.101 1.00 92.44 96 GLY A N 1
ATOM 767 C CA . GLY A 1 96 ? 1.165 -1.861 26.339 1.00 92.44 96 GLY A CA 1
ATOM 768 C C . GLY A 1 96 ? 1.987 -2.244 25.112 1.00 92.44 96 GLY A C 1
ATOM 769 O O . GLY A 1 96 ? 2.274 -1.414 24.248 1.00 92.44 96 GLY A O 1
ATOM 770 N N . GLU A 1 97 ? 2.408 -3.501 25.044 1.00 91.69 97 GLU A N 1
ATOM 771 C CA . GLU A 1 97 ? 3.222 -3.998 23.936 1.00 91.69 97 GLU A CA 1
ATOM 772 C C . GLU A 1 97 ? 2.331 -4.783 22.967 1.00 91.69 97 GLU A C 1
ATOM 774 O O . GLU A 1 97 ? 1.753 -5.805 23.338 1.00 91.69 97 GLU A O 1
ATOM 779 N N . TRP A 1 98 ? 2.222 -4.305 21.722 1.00 91.56 98 TRP A N 1
ATOM 780 C CA . TRP A 1 98 ? 1.292 -4.831 20.707 1.00 91.56 98 TRP A CA 1
ATOM 781 C C . TRP A 1 98 ? -0.190 -4.753 21.117 1.00 91.56 98 TRP A C 1
ATOM 783 O O . TRP A 1 98 ? -1.003 -5.543 20.638 1.00 91.56 98 TRP A O 1
ATOM 793 N N . GLY A 1 99 ? -0.545 -3.814 22.000 1.00 91.31 99 GLY A N 1
ATOM 794 C CA . GLY A 1 99 ? -1.920 -3.608 22.455 1.00 91.31 99 GLY A CA 1
ATOM 795 C C . GLY A 1 99 ? -2.403 -4.595 23.522 1.00 91.31 99 GLY A C 1
ATOM 796 O O . GLY A 1 99 ? -3.611 -4.772 23.683 1.00 91.31 99 GLY A O 1
ATOM 797 N N . ASP A 1 100 ? -1.491 -5.254 24.249 1.00 93.31 100 ASP A N 1
ATOM 798 C CA . ASP A 1 100 ? -1.832 -6.273 25.252 1.00 93.31 100 ASP A CA 1
ATOM 799 C C . ASP A 1 100 ? -2.677 -5.760 26.432 1.00 93.31 100 ASP A C 1
ATOM 801 O O . ASP A 1 100 ? -3.338 -6.562 27.093 1.00 93.31 100 ASP A O 1
ATOM 805 N N . TYR A 1 101 ? -2.771 -4.446 26.667 1.00 95.06 101 TYR A N 1
ATOM 806 C CA . TYR A 1 101 ? -3.654 -3.902 27.710 1.00 95.06 101 TYR A CA 1
ATOM 807 C C . TYR A 1 101 ? -5.128 -4.191 27.443 1.00 95.06 101 TYR A C 1
ATOM 809 O O . TYR A 1 101 ? -5.895 -4.413 28.381 1.00 95.06 101 TYR A O 1
ATOM 817 N N . MET A 1 102 ? -5.508 -4.266 26.169 1.00 91.75 102 MET A N 1
ATOM 818 C CA . MET A 1 102 ? -6.880 -4.525 25.757 1.00 91.75 102 MET A CA 1
ATOM 819 C C . MET A 1 102 ? -7.381 -5.913 26.183 1.00 91.75 102 MET A C 1
ATOM 821 O O . MET A 1 102 ? -8.588 -6.107 26.327 1.00 91.75 102 MET A O 1
ATOM 825 N N . LEU A 1 103 ? -6.477 -6.857 26.480 1.00 92.69 103 LEU A N 1
ATOM 826 C CA . LEU A 1 103 ? -6.837 -8.159 27.048 1.00 92.69 103 LEU A CA 1
ATOM 827 C C . LEU A 1 103 ? -7.645 -8.011 28.348 1.00 92.69 103 LEU A C 1
ATOM 829 O O . LEU A 1 103 ? -8.634 -8.712 28.527 1.00 92.69 103 LEU A O 1
ATOM 833 N N . ASN A 1 104 ? -7.328 -7.012 29.181 1.00 94.94 104 ASN A N 1
ATOM 834 C CA . ASN A 1 104 ? -8.053 -6.738 30.430 1.00 94.94 104 ASN A CA 1
ATOM 835 C C . ASN A 1 104 ? -9.507 -6.295 30.200 1.00 94.94 104 ASN A C 1
ATOM 837 O O . ASN A 1 104 ? -10.358 -6.505 31.057 1.00 94.94 104 ASN A O 1
ATOM 841 N N . MET A 1 105 ? -9.814 -5.691 29.047 1.00 94.94 105 MET A N 1
ATOM 842 C CA . MET A 1 105 ? -11.194 -5.374 28.671 1.00 94.94 105 MET A CA 1
ATOM 843 C C . MET A 1 105 ? -11.888 -6.600 28.070 1.00 94.94 105 MET A C 1
ATOM 845 O O . MET A 1 105 ? -13.013 -6.931 28.440 1.00 94.94 105 MET A O 1
ATOM 849 N N . VAL A 1 106 ? -11.218 -7.286 27.144 1.00 91.94 106 VAL A N 1
ATOM 850 C CA . VAL A 1 106 ? -11.759 -8.450 26.427 1.00 91.94 106 VAL A CA 1
ATOM 851 C C . VAL A 1 106 ? -12.111 -9.589 27.390 1.00 91.94 106 VAL A C 1
ATOM 853 O O . VAL A 1 106 ? -13.153 -10.223 27.218 1.00 91.94 106 VAL A O 1
ATOM 856 N N . ASP A 1 107 ? -11.310 -9.814 28.430 1.00 92.19 107 ASP A N 1
ATOM 857 C CA . ASP A 1 107 ? -11.559 -10.860 29.426 1.00 92.19 107 ASP A CA 1
ATOM 858 C C . ASP A 1 107 ? -12.813 -10.575 30.267 1.00 92.19 107 ASP A C 1
ATOM 860 O O . ASP A 1 107 ? -13.576 -11.495 30.565 1.00 92.19 107 ASP A O 1
ATOM 864 N N . VAL A 1 108 ? -13.093 -9.302 30.557 1.00 94.69 108 VAL A N 1
ATOM 865 C CA . VAL A 1 108 ? -14.178 -8.874 31.456 1.00 94.69 108 VAL A CA 1
ATOM 866 C C . VAL A 1 108 ? -15.498 -8.610 30.724 1.00 94.69 108 VAL A C 1
ATOM 868 O O . VAL A 1 108 ? -16.568 -8.790 31.297 1.00 94.69 108 VAL A O 1
ATOM 871 N N . LEU A 1 109 ? -15.473 -8.212 29.449 1.00 95.62 109 LEU A N 1
ATOM 872 C CA . LEU A 1 109 ? -16.693 -7.894 28.693 1.00 95.62 109 LEU A CA 1
ATOM 873 C C . LEU A 1 109 ? -17.665 -9.083 28.607 1.00 95.62 109 LEU A C 1
ATOM 875 O O . LEU A 1 109 ? -17.321 -10.142 28.100 1.00 95.62 109 LEU A O 1
ATOM 879 N N . GLU A 1 110 ? -18.923 -8.908 28.994 1.00 95.94 110 GLU A N 1
ATOM 880 C CA . GLU A 1 110 ? -19.952 -9.961 28.906 1.00 95.94 110 GLU A CA 1
ATOM 881 C C . GLU A 1 110 ? -20.801 -9.853 27.626 1.00 95.94 110 GLU A C 1
ATOM 883 O O . GLU A 1 110 ? -21.604 -10.731 27.303 1.00 95.94 110 GLU A O 1
ATOM 888 N N . LYS A 1 111 ? -20.635 -8.758 26.877 1.00 95.25 111 LYS A N 1
ATOM 889 C CA . LYS A 1 111 ? -21.409 -8.444 25.668 1.00 95.25 111 LYS A CA 1
ATOM 890 C C . LYS A 1 111 ? -20.884 -9.186 24.440 1.00 95.25 111 LYS A C 1
ATOM 892 O O . LYS A 1 111 ? -19.764 -9.692 24.418 1.00 95.25 111 LYS A O 1
ATOM 897 N N . PHE A 1 112 ? -21.676 -9.208 23.366 1.00 95.25 112 PHE A N 1
ATOM 898 C CA . PHE A 1 112 ? -21.185 -9.717 22.086 1.00 95.25 112 PHE A CA 1
ATOM 899 C C . PHE A 1 112 ? -20.139 -8.778 21.504 1.00 95.25 112 PHE A C 1
ATOM 901 O O . PHE A 1 112 ? -20.436 -7.618 21.240 1.00 95.25 112 PHE A O 1
ATOM 908 N N . VAL A 1 113 ? -18.937 -9.301 21.278 1.00 96.25 113 VAL A N 1
ATOM 909 C CA . VAL A 1 113 ? -17.831 -8.541 20.699 1.00 96.25 113 VAL A CA 1
ATOM 910 C C . VAL A 1 113 ? -17.717 -8.851 19.211 1.00 96.25 113 VAL A C 1
ATOM 912 O O . VAL A 1 113 ? -17.745 -10.012 18.803 1.00 96.25 113 VAL A O 1
ATOM 915 N N . PHE A 1 114 ? -17.574 -7.816 18.400 1.00 95.94 114 PHE A N 1
ATOM 916 C CA . PHE A 1 114 ? -17.129 -7.888 17.014 1.00 95.94 114 PHE A CA 1
ATOM 917 C C . PHE A 1 114 ? -15.840 -7.082 16.916 1.00 95.94 114 PHE A C 1
ATOM 919 O O . PHE A 1 114 ? -15.742 -6.032 17.540 1.00 95.94 114 PHE A O 1
ATOM 926 N N . THR A 1 115 ? -14.857 -7.576 16.168 1.00 95.62 115 THR A N 1
ATOM 927 C CA . THR A 1 115 ? -13.563 -6.892 16.041 1.00 95.62 115 THR A CA 1
ATOM 928 C C . THR A 1 115 ? -13.220 -6.697 14.578 1.00 95.62 115 THR A C 1
ATOM 930 O O . THR A 1 115 ? -13.205 -7.661 13.808 1.00 95.62 115 THR A O 1
ATOM 933 N N . THR A 1 116 ? -12.890 -5.470 14.202 1.00 95.69 116 THR A N 1
ATOM 934 C CA . THR A 1 116 ? -12.311 -5.138 12.903 1.00 95.69 116 THR A CA 1
ATOM 935 C C . THR A 1 116 ? -10.794 -5.112 13.025 1.00 95.69 116 THR A C 1
ATOM 937 O O . THR A 1 116 ? -10.250 -4.350 13.815 1.00 95.69 116 THR A O 1
ATOM 940 N N . PHE A 1 117 ? -10.084 -5.920 12.238 1.00 94.81 117 PHE A N 1
ATOM 941 C CA . PHE A 1 117 ? -8.625 -5.848 12.148 1.00 94.81 117 PHE A CA 1
ATOM 942 C C . PHE A 1 117 ? -8.217 -4.915 11.003 1.00 94.81 117 PHE A C 1
ATOM 944 O O . PHE A 1 117 ? -8.351 -5.268 9.827 1.00 94.81 117 PHE A O 1
ATOM 951 N N . HIS A 1 118 ? -7.669 -3.748 11.349 1.00 93.56 118 HIS A N 1
ATOM 952 C CA . HIS A 1 118 ? -7.091 -2.799 10.384 1.00 93.56 118 HIS A CA 1
ATOM 953 C C . HIS A 1 118 ? -5.713 -3.229 9.895 1.00 93.56 118 HIS A C 1
ATOM 955 O O . HIS A 1 118 ? -5.354 -2.990 8.743 1.00 93.56 118 HIS A O 1
ATOM 961 N N . THR A 1 119 ? -4.976 -3.930 10.756 1.00 91.62 119 THR A N 1
ATOM 962 C CA . THR A 1 119 ? -3.646 -4.459 10.466 1.00 91.62 119 THR A CA 1
ATOM 963 C C . THR A 1 119 ? -3.603 -5.940 10.827 1.00 91.62 119 THR A C 1
ATOM 965 O O . THR A 1 119 ? -3.882 -6.316 11.963 1.00 91.62 119 THR A O 1
ATOM 968 N N . VAL A 1 120 ? -3.227 -6.779 9.860 1.00 93.06 120 VAL A N 1
ATOM 969 C CA . VAL A 1 120 ? -2.947 -8.212 10.044 1.00 93.06 120 VAL A CA 1
ATOM 970 C C . VAL A 1 120 ? -1.523 -8.455 9.558 1.00 93.06 120 VAL A C 1
ATOM 972 O O . VAL A 1 120 ? -1.216 -8.146 8.406 1.00 93.06 120 VAL A O 1
ATOM 975 N N . LEU A 1 121 ? -0.651 -8.953 10.436 1.00 91.38 121 LEU A N 1
ATOM 976 C CA . LEU A 1 121 ? 0.781 -9.077 10.166 1.00 91.38 121 LEU A CA 1
ATOM 977 C C . LEU A 1 121 ? 1.131 -10.524 9.776 1.00 91.38 121 LEU A C 1
ATOM 979 O O . LEU A 1 121 ? 0.916 -11.428 10.587 1.00 91.38 121 LEU A O 1
ATOM 983 N N . PRO A 1 122 ? 1.691 -10.772 8.578 1.00 91.75 122 PRO A N 1
ATOM 984 C CA . PRO A 1 122 ? 2.235 -12.086 8.250 1.00 91.75 122 PRO A CA 1
ATOM 985 C C . PRO A 1 122 ? 3.508 -12.353 9.062 1.00 91.75 122 PRO A C 1
ATOM 987 O O . PRO A 1 122 ? 4.202 -11.419 9.468 1.00 91.75 122 PRO A O 1
ATOM 990 N N . HIS A 1 123 ? 3.833 -13.627 9.266 1.00 88.62 123 HIS A N 1
ATOM 991 C CA . HIS A 1 123 ? 5.027 -14.092 9.978 1.00 88.62 123 HIS A CA 1
ATOM 992 C C . HIS A 1 123 ? 5.155 -13.509 11.394 1.00 88.62 123 HIS A C 1
ATOM 994 O O . HIS A 1 123 ? 6.236 -13.119 11.843 1.00 88.62 123 HIS A O 1
ATOM 1000 N N . SER A 1 124 ? 4.021 -13.422 12.089 1.00 86.19 124 SER A N 1
ATOM 1001 C CA . SER A 1 124 ? 3.936 -12.858 13.434 1.00 86.19 124 SER A CA 1
ATOM 1002 C C . SER A 1 124 ? 4.656 -13.715 14.477 1.00 86.19 124 SER A C 1
ATOM 1004 O O . SER A 1 124 ? 4.689 -14.940 14.389 1.00 86.19 124 SER A O 1
ATOM 1006 N N . ASN A 1 125 ? 5.205 -13.061 15.503 1.00 88.94 125 ASN A N 1
ATOM 1007 C CA . ASN A 1 125 ? 5.799 -13.746 16.651 1.00 88.94 125 ASN A CA 1
ATOM 1008 C C . ASN A 1 125 ? 4.727 -14.292 17.617 1.00 88.94 125 ASN A C 1
ATOM 1010 O O . ASN A 1 125 ? 3.557 -13.900 17.566 1.00 88.94 125 ASN A O 1
ATOM 1014 N N . ASP A 1 126 ? 5.145 -15.148 18.553 1.00 89.19 126 ASP A N 1
ATOM 1015 C CA . ASP A 1 126 ? 4.249 -15.795 19.522 1.00 89.19 126 ASP A CA 1
ATOM 1016 C C . ASP A 1 126 ? 3.439 -14.801 20.366 1.00 89.19 126 ASP A C 1
ATOM 1018 O O . ASP A 1 126 ? 2.289 -15.076 20.718 1.00 89.19 126 ASP A O 1
ATOM 1022 N N . LYS A 1 127 ? 4.002 -13.625 20.679 1.00 88.88 127 LYS A N 1
ATOM 1023 C CA . LYS A 1 127 ? 3.306 -12.597 21.463 1.00 88.88 127 LYS A CA 1
ATOM 1024 C C . LYS A 1 127 ? 2.136 -12.001 20.678 1.00 88.88 127 LYS A C 1
ATOM 1026 O O . LYS A 1 127 ? 1.019 -11.970 21.192 1.00 88.88 127 LYS A O 1
ATOM 1031 N N . ILE A 1 128 ? 2.368 -11.596 19.430 1.00 91.06 128 ILE A N 1
ATOM 1032 C CA . ILE A 1 128 ? 1.331 -11.070 18.530 1.00 91.06 128 ILE A CA 1
ATOM 1033 C C . ILE A 1 128 ? 0.242 -12.121 18.296 1.00 91.06 128 ILE A C 1
ATOM 1035 O O . ILE A 1 128 ? -0.947 -11.795 18.359 1.00 91.06 128 ILE A O 1
ATOM 1039 N N . LEU A 1 129 ? 0.633 -13.381 18.071 1.00 91.06 129 LEU A N 1
ATOM 1040 C CA . LEU A 1 129 ? -0.309 -14.486 17.886 1.00 91.06 129 LEU A CA 1
ATOM 1041 C C . LEU A 1 129 ? -1.163 -14.713 19.136 1.00 91.06 129 LEU A C 1
ATOM 1043 O O . LEU A 1 129 ? -2.377 -14.853 19.019 1.00 91.06 129 LEU A O 1
ATOM 1047 N N . LYS A 1 130 ? -0.568 -14.684 20.335 1.00 88.31 130 LYS A N 1
ATOM 1048 C CA . LYS A 1 130 ? -1.295 -14.853 21.601 1.00 88.31 130 LYS A CA 1
ATOM 1049 C C . LYS A 1 130 ? -2.306 -13.731 21.846 1.00 88.31 130 LYS A C 1
ATOM 1051 O O . LYS A 1 130 ? -3.451 -14.017 22.192 1.00 88.31 130 LYS A O 1
ATOM 1056 N N . ILE A 1 131 ? -1.900 -12.477 21.642 1.00 90.44 131 ILE A N 1
ATOM 1057 C CA . ILE A 1 131 ? -2.780 -11.309 21.792 1.00 90.44 131 ILE A CA 1
ATOM 1058 C C . ILE A 1 131 ? -3.938 -11.409 20.798 1.00 90.44 131 ILE A C 1
ATOM 1060 O O . ILE A 1 131 ? -5.105 -11.380 21.182 1.00 90.44 131 ILE A O 1
ATOM 1064 N N . SER A 1 132 ? -3.617 -11.621 19.523 1.00 91.75 132 SER A N 1
ATOM 1065 C CA . SER A 1 132 ? -4.617 -11.723 18.459 1.00 91.75 132 SER A CA 1
ATOM 1066 C C . SER A 1 132 ? -5.563 -12.898 18.686 1.00 91.75 132 SER A C 1
ATOM 1068 O O . SER A 1 132 ? -6.765 -12.766 18.467 1.00 91.75 132 SER A O 1
ATOM 1070 N N . LYS A 1 133 ? -5.059 -14.025 19.203 1.00 89.12 133 LYS A N 1
ATOM 1071 C CA . LYS A 1 133 ? -5.883 -15.176 19.564 1.00 89.12 133 LYS A CA 1
ATOM 1072 C C . LYS A 1 133 ? -6.938 -14.811 20.606 1.00 89.12 133 LYS A C 1
ATOM 1074 O O . LYS A 1 133 ? -8.103 -15.124 20.384 1.00 89.12 133 LYS A O 1
ATOM 1079 N N . ALA A 1 134 ? -6.578 -14.095 21.668 1.00 87.12 134 ALA A N 1
ATOM 1080 C CA . ALA A 1 134 ? -7.539 -13.671 22.688 1.00 87.12 134 ALA A CA 1
ATOM 1081 C C . ALA A 1 134 ? -8.665 -12.791 22.106 1.00 87.12 134 ALA A C 1
ATOM 1083 O O . ALA A 1 134 ? -9.845 -13.037 22.367 1.00 87.12 134 ALA A O 1
ATOM 1084 N N . PHE A 1 135 ? -8.325 -11.839 21.228 1.00 87.38 135 PHE A N 1
ATOM 1085 C CA . PHE A 1 135 ? -9.322 -11.045 20.499 1.00 87.38 135 PHE A CA 1
ATOM 1086 C C . PHE A 1 135 ? -10.232 -11.910 19.644 1.00 87.38 135 PHE A C 1
ATOM 1088 O O . PHE A 1 135 ? -11.460 -11.766 19.669 1.00 87.38 135 PHE A O 1
ATOM 1095 N N . THR A 1 136 ? -9.627 -12.807 18.868 1.00 91.19 136 THR A N 1
ATOM 1096 C CA . THR A 1 136 ? -10.386 -13.675 17.983 1.00 91.19 136 THR A CA 1
ATOM 1097 C C . THR A 1 136 ? -11.296 -14.590 18.774 1.00 91.19 136 THR A C 1
ATOM 1099 O O . THR A 1 136 ? -12.450 -14.708 18.396 1.00 91.19 136 THR A O 1
ATOM 1102 N N . ASP A 1 137 ? -10.847 -15.171 19.885 1.00 90.69 137 ASP A N 1
ATOM 1103 C CA . ASP A 1 137 ? -11.625 -16.091 20.710 1.00 90.69 137 ASP A CA 1
ATOM 1104 C C . ASP A 1 137 ? -12.851 -15.394 21.312 1.00 90.69 137 ASP A C 1
ATOM 1106 O O . ASP A 1 137 ? -13.954 -15.931 21.184 1.00 90.69 137 ASP A O 1
ATOM 1110 N N . LYS A 1 138 ? -12.702 -14.165 21.831 1.00 92.88 138 LYS A N 1
ATOM 1111 C CA . LYS A 1 138 ? -13.827 -13.374 22.361 1.00 92.88 138 LYS A CA 1
ATOM 1112 C C . LYS A 1 138 ? -14.814 -12.911 21.292 1.00 92.88 138 LYS A C 1
ATOM 1114 O O . LYS A 1 138 ? -16.016 -12.811 21.547 1.00 92.88 138 LYS A O 1
ATOM 1119 N N . SER A 1 139 ? -14.316 -12.593 20.102 1.00 94.69 139 SER A N 1
ATOM 1120 C CA . SER A 1 139 ? -15.133 -11.994 19.051 1.00 94.69 139 SER A CA 1
ATOM 1121 C C . SER A 1 139 ? -16.057 -13.017 18.402 1.00 94.69 139 SER A C 1
ATOM 1123 O O . SER A 1 139 ? -15.629 -14.097 18.004 1.00 94.69 139 SER A O 1
ATOM 1125 N N . LYS A 1 140 ? -17.328 -12.665 18.202 1.00 95.19 140 LYS A N 1
ATOM 1126 C CA . LYS A 1 140 ? -18.278 -13.489 17.445 1.00 95.19 140 LYS A CA 1
ATOM 1127 C C . LYS A 1 140 ? -17.940 -13.551 15.963 1.00 95.19 140 LYS A C 1
ATOM 1129 O O . LYS A 1 140 ? -18.059 -14.614 15.356 1.00 95.19 140 LYS A O 1
ATOM 1134 N N . LYS A 1 141 ? -17.534 -12.421 15.385 1.00 95.81 141 LYS A N 1
ATOM 1135 C CA . LYS A 1 141 ? -16.985 -12.333 14.031 1.00 95.81 141 LYS A CA 1
ATOM 1136 C C . LYS A 1 141 ? -15.828 -11.345 14.002 1.00 95.81 141 LYS A C 1
ATOM 1138 O O . LYS A 1 141 ? -15.798 -10.384 14.770 1.00 95.81 141 LYS A O 1
ATOM 1143 N N . ILE A 1 142 ? -14.911 -11.607 13.083 1.00 96.69 142 ILE A N 1
ATOM 1144 C CA . ILE A 1 142 ? -13.777 -10.761 12.747 1.00 96.69 142 ILE A CA 1
ATOM 1145 C C . ILE A 1 142 ? -14.018 -10.133 11.382 1.00 96.69 142 ILE A C 1
ATOM 1147 O O . ILE A 1 142 ? -14.312 -10.839 10.416 1.00 96.69 142 ILE A O 1
ATOM 1151 N N . LEU A 1 143 ? -13.889 -8.815 11.299 1.00 95.62 143 LEU A N 1
ATOM 1152 C CA . LEU A 1 143 ? -13.977 -8.064 10.054 1.00 95.62 143 LEU A CA 1
ATOM 1153 C C . LEU A 1 143 ? -12.568 -7.741 9.556 1.00 95.62 143 LEU A C 1
ATOM 1155 O O . LEU A 1 143 ? -11.711 -7.311 10.324 1.00 95.62 143 LEU A O 1
ATOM 1159 N N . VAL A 1 144 ? -12.327 -7.955 8.266 1.00 95.38 144 VAL A N 1
ATOM 1160 C CA . VAL A 1 144 ? -11.075 -7.585 7.592 1.00 95.38 144 VAL A CA 1
ATOM 1161 C C . VAL A 1 144 ? -11.359 -6.923 6.255 1.00 95.38 144 VAL A C 1
ATOM 1163 O O . VAL A 1 144 ? -12.398 -7.140 5.638 1.00 95.38 144 VAL A O 1
ATOM 1166 N N . MET A 1 145 ? -10.398 -6.143 5.778 1.00 91.38 145 MET A N 1
ATOM 1167 C CA . MET A 1 145 ? -10.578 -5.313 4.585 1.00 91.38 145 MET A CA 1
ATOM 1168 C C . MET A 1 145 ? -10.210 -6.034 3.285 1.00 91.38 145 MET A C 1
ATOM 1170 O O . MET A 1 145 ? -10.647 -5.633 2.208 1.00 91.38 145 MET A O 1
ATOM 1174 N N . THR A 1 146 ? -9.395 -7.093 3.358 1.00 92.94 146 THR A N 1
ATOM 1175 C CA . THR A 1 146 ? -8.837 -7.760 2.172 1.00 92.94 146 THR A CA 1
ATOM 1176 C C . THR A 1 146 ? -8.872 -9.284 2.280 1.00 92.94 146 THR A C 1
ATOM 1178 O O . THR A 1 146 ? -8.825 -9.849 3.375 1.00 92.94 146 THR A O 1
ATOM 1181 N N . ASN A 1 147 ? -8.893 -9.956 1.122 1.00 93.88 147 ASN A N 1
ATOM 1182 C CA . ASN A 1 147 ? -8.723 -11.412 1.039 1.00 93.88 147 ASN A CA 1
ATOM 1183 C C . ASN A 1 147 ? -7.372 -11.866 1.610 1.00 93.88 147 ASN A C 1
ATOM 1185 O O . ASN A 1 147 ? -7.321 -12.881 2.292 1.00 93.88 147 ASN A O 1
ATOM 1189 N N . SER A 1 148 ? -6.298 -11.102 1.377 1.00 94.50 148 SER A N 1
ATOM 1190 C CA . SER A 1 148 ? -4.959 -11.430 1.886 1.00 94.50 148 SER A CA 1
ATOM 1191 C C . SER A 1 148 ? -4.933 -11.458 3.418 1.00 94.50 148 SER A C 1
ATOM 1193 O O . SER A 1 148 ? -4.535 -12.452 4.016 1.00 94.50 148 SER A O 1
ATOM 1195 N N . SER A 1 149 ? -5.474 -10.420 4.067 1.00 94.69 149 SER A N 1
ATOM 1196 C CA . SER A 1 149 ? -5.595 -10.369 5.529 1.00 94.69 149 SER A CA 1
ATOM 1197 C C . SER A 1 149 ? -6.445 -11.518 6.075 1.00 94.69 149 SER A C 1
ATOM 1199 O O . SER A 1 149 ? -6.091 -12.110 7.091 1.00 94.69 149 SER A O 1
ATOM 1201 N N . ARG A 1 150 ? -7.547 -11.866 5.391 1.00 95.44 150 ARG A N 1
ATOM 1202 C CA . ARG A 1 150 ? -8.371 -13.027 5.758 1.00 95.44 150 ARG A CA 1
ATOM 1203 C C . ARG A 1 150 ? -7.564 -14.323 5.705 1.00 95.44 150 ARG A C 1
ATOM 1205 O O . ARG A 1 150 ? -7.653 -15.119 6.633 1.00 95.44 150 ARG A O 1
ATOM 1212 N N . GLN A 1 151 ? -6.787 -14.513 4.644 1.00 96.25 151 GLN A N 1
ATOM 1213 C CA . GLN A 1 151 ? -5.994 -15.720 4.447 1.00 96.25 151 GLN A CA 1
ATOM 1214 C C . GLN A 1 151 ? -4.908 -15.861 5.518 1.00 96.25 151 GLN A C 1
ATOM 1216 O O . GLN A 1 151 ? -4.784 -16.925 6.111 1.00 96.25 151 GLN A O 1
ATOM 1221 N N . ILE A 1 152 ? -4.213 -14.770 5.860 1.00 95.31 152 ILE A N 1
ATOM 1222 C CA . ILE A 1 152 ? -3.225 -14.760 6.950 1.00 95.31 152 ILE A CA 1
ATOM 1223 C C . ILE A 1 152 ? -3.876 -15.165 8.284 1.00 95.31 152 ILE A C 1
ATOM 1225 O O . ILE A 1 152 ? -3.327 -15.989 9.016 1.00 95.31 152 ILE A O 1
ATOM 1229 N N . LEU A 1 153 ? -5.068 -14.639 8.600 1.00 94.81 153 LEU A N 1
ATOM 1230 C CA . LEU A 1 153 ? -5.776 -15.013 9.831 1.00 94.81 153 LEU A CA 1
ATOM 1231 C C . LEU A 1 153 ? -6.125 -16.511 9.880 1.00 94.81 153 LEU A C 1
ATOM 1233 O O . LEU A 1 153 ? -6.057 -17.124 10.943 1.00 94.81 153 LEU A O 1
ATOM 1237 N N . ILE A 1 154 ? -6.501 -17.109 8.752 1.00 94.44 154 ILE A N 1
ATOM 1238 C CA . ILE A 1 154 ? -6.834 -18.537 8.681 1.00 94.44 154 ILE A CA 1
ATOM 1239 C C . ILE A 1 154 ? -5.560 -19.384 8.784 1.00 94.44 154 ILE A C 1
ATOM 1241 O O . ILE A 1 154 ? -5.460 -20.264 9.642 1.00 94.44 154 ILE A O 1
ATOM 1245 N N . ASP A 1 155 ? -4.563 -19.086 7.955 1.00 94.50 155 ASP A N 1
ATOM 1246 C CA . ASP A 1 155 ? -3.391 -19.942 7.782 1.00 94.50 155 ASP A CA 1
ATOM 1247 C C . ASP A 1 155 ? -2.404 -19.824 8.940 1.00 94.50 155 ASP A C 1
ATOM 1249 O O . ASP A 1 155 ? -1.893 -20.839 9.421 1.00 94.50 155 ASP A O 1
ATOM 1253 N N . GLU A 1 156 ? -2.142 -18.608 9.414 1.00 93.25 156 GLU A N 1
ATOM 1254 C CA . GLU A 1 156 ? -1.123 -18.345 10.433 1.00 93.25 156 GLU A CA 1
ATOM 1255 C C . GLU A 1 156 ? -1.740 -18.213 11.827 1.00 93.25 156 GLU A C 1
ATOM 1257 O O . GLU A 1 156 ? -1.272 -18.850 12.769 1.00 93.25 156 GLU A O 1
ATOM 1262 N N . TYR A 1 157 ? -2.840 -17.463 11.959 1.00 92.50 157 TYR A N 1
ATOM 1263 C CA . TYR A 1 157 ? -3.494 -17.227 13.254 1.00 92.50 157 TYR A CA 1
ATOM 1264 C C . TYR A 1 157 ? -4.480 -18.345 13.637 1.00 92.50 157 TYR A C 1
ATOM 1266 O O . TYR A 1 157 ? -5.009 -18.344 14.749 1.00 92.50 157 TYR A O 1
ATOM 1274 N N . LYS A 1 158 ? -4.709 -19.317 12.739 1.00 92.75 158 LYS A N 1
ATOM 1275 C CA . LYS A 1 158 ? -5.597 -20.478 12.936 1.00 92.75 158 LYS A CA 1
ATOM 1276 C C . LYS A 1 158 ? -7.047 -20.091 13.247 1.00 92.75 158 LYS A C 1
ATOM 1278 O O . LYS A 1 158 ? -7.735 -20.773 14.008 1.00 92.75 158 LYS A O 1
ATOM 1283 N N . LEU A 1 159 ? -7.517 -18.992 12.656 1.00 94.19 159 LEU A N 1
ATOM 1284 C CA . LEU A 1 159 ? -8.899 -18.542 12.772 1.00 94.19 159 LEU A CA 1
ATOM 1285 C C . LEU A 1 159 ? -9.834 -19.465 11.965 1.00 94.19 159 LEU A C 1
ATOM 1287 O O . LEU A 1 159 ? -9.575 -19.686 10.782 1.00 94.19 159 LEU A O 1
ATOM 1291 N N . PRO A 1 160 ? -10.954 -19.950 12.537 1.00 94.12 160 PRO A N 1
ATOM 1292 C CA . PRO A 1 160 ? -11.964 -20.672 11.768 1.00 94.12 160 PRO A CA 1
ATOM 1293 C C . PRO A 1 160 ? -12.496 -19.832 10.601 1.00 94.12 160 PRO A C 1
ATOM 1295 O O . PRO A 1 160 ? -12.792 -18.643 10.761 1.00 94.12 160 PRO A O 1
ATOM 1298 N N . GLU A 1 161 ? -12.640 -20.440 9.422 1.00 91.88 161 GLU A N 1
ATOM 1299 C CA . GLU A 1 161 ? -12.995 -19.716 8.194 1.00 91.88 161 GLU A CA 1
ATOM 1300 C C . GLU A 1 161 ? -14.316 -18.951 8.292 1.00 91.88 161 GLU A C 1
ATOM 1302 O O . GLU A 1 161 ? -14.443 -17.851 7.741 1.00 91.88 161 GLU A O 1
ATOM 1307 N N . ASP A 1 162 ? -15.292 -19.524 8.997 1.00 93.69 162 ASP A N 1
ATOM 1308 C CA . ASP A 1 162 ? -16.619 -18.955 9.187 1.00 93.69 162 ASP A CA 1
ATOM 1309 C C . ASP A 1 162 ? -16.587 -17.734 10.114 1.00 93.69 162 ASP A C 1
ATOM 1311 O O . ASP A 1 162 ? -17.490 -16.898 10.063 1.00 93.69 162 ASP A O 1
ATOM 1315 N N . LYS A 1 163 ? -15.546 -17.588 10.941 1.00 94.88 163 LYS A N 1
ATOM 1316 C CA . LYS A 1 163 ? -15.410 -16.512 11.927 1.00 94.88 163 LYS A CA 1
ATOM 1317 C C . LYS A 1 163 ? -14.986 -15.180 11.310 1.00 94.88 163 LYS A C 1
ATOM 1319 O O . LYS A 1 163 ? -15.172 -14.148 11.948 1.00 94.88 163 LYS A O 1
ATOM 1324 N N . SER A 1 164 ? -14.473 -15.169 10.080 1.00 93.88 164 SER A N 1
ATOM 1325 C CA . SER A 1 164 ? -14.038 -13.950 9.386 1.00 93.88 164 SER A CA 1
ATOM 1326 C C . SER A 1 164 ? -15.010 -13.502 8.289 1.00 93.88 164 SER A C 1
ATOM 1328 O O . SER A 1 164 ? -15.595 -14.319 7.576 1.00 93.88 164 SER A O 1
ATOM 1330 N N . LYS A 1 165 ? -15.157 -12.187 8.105 1.00 95.06 165 LYS A N 1
ATOM 1331 C CA . LYS A 1 165 ? -15.911 -11.578 7.004 1.00 95.06 165 LYS A CA 1
ATOM 1332 C C . LYS A 1 165 ? -15.110 -10.437 6.387 1.00 95.06 165 LYS A C 1
ATOM 1334 O O . LYS A 1 165 ? -14.503 -9.641 7.096 1.00 95.06 165 LYS A O 1
ATOM 1339 N N . ILE A 1 166 ? -15.129 -10.358 5.059 1.00 93.31 166 ILE A N 1
ATOM 1340 C CA . ILE A 1 166 ? -14.491 -9.261 4.332 1.00 93.31 166 ILE A CA 1
ATOM 1341 C C . ILE A 1 166 ? -15.496 -8.129 4.163 1.00 93.31 166 ILE A C 1
ATOM 1343 O O . ILE A 1 166 ? -16.583 -8.348 3.624 1.00 93.31 166 ILE A O 1
ATOM 1347 N N . VAL A 1 167 ? -15.112 -6.938 4.609 1.00 88.62 167 VAL A N 1
ATOM 1348 C CA . VAL A 1 167 ? -15.852 -5.688 4.429 1.00 88.62 167 VAL A CA 1
ATOM 1349 C C . VAL A 1 167 ? -14.850 -4.666 3.897 1.00 88.62 167 VAL A C 1
ATOM 1351 O O . VAL A 1 167 ? -14.028 -4.194 4.672 1.00 88.62 167 VAL A O 1
ATOM 1354 N N . PRO A 1 168 ? -14.830 -4.375 2.586 1.00 81.62 168 PRO A N 1
ATOM 1355 C CA . PRO A 1 168 ? -13.866 -3.438 2.018 1.00 81.62 168 PRO A CA 1
ATOM 1356 C C . PRO A 1 168 ? -14.080 -2.010 2.529 1.00 81.62 168 PRO A C 1
ATOM 1358 O O . PRO A 1 168 ? -15.217 -1.582 2.737 1.00 81.62 168 PRO A O 1
ATOM 1361 N N . TYR A 1 169 ? -12.991 -1.249 2.639 1.00 74.62 169 TYR A N 1
ATOM 1362 C CA . TYR A 1 169 ? -13.054 0.192 2.871 1.00 74.62 169 TYR A CA 1
ATOM 1363 C C . TYR A 1 169 ? -13.872 0.890 1.778 1.00 74.62 169 TYR A C 1
ATOM 1365 O O . TYR A 1 169 ? -13.677 0.648 0.585 1.00 74.62 169 TYR A O 1
ATOM 1373 N N . SER A 1 170 ? -14.746 1.804 2.193 1.00 64.50 170 SER A N 1
ATOM 1374 C CA . SER A 1 170 ? -15.380 2.755 1.280 1.00 64.50 170 SER A CA 1
ATOM 1375 C C . SER A 1 170 ? -14.484 3.984 1.121 1.00 64.50 170 SER A C 1
ATOM 1377 O O . SER A 1 170 ? -13.844 4.414 2.075 1.00 64.50 170 SER A O 1
ATOM 1379 N N . ILE A 1 171 ? -14.428 4.549 -0.086 1.00 66.75 171 ILE A N 1
ATOM 1380 C CA . ILE A 1 171 ? -13.749 5.824 -0.353 1.00 66.75 171 ILE A CA 1
ATOM 1381 C C . ILE A 1 171 ? -14.790 6.911 -0.607 1.00 66.75 171 ILE A C 1
ATOM 1383 O O . ILE A 1 171 ? -15.782 6.678 -1.304 1.00 66.75 171 ILE A O 1
ATOM 1387 N N . HIS A 1 172 ? -14.565 8.119 -0.092 1.00 66.31 172 HIS A N 1
ATOM 1388 C CA . HIS A 1 172 ? -15.376 9.261 -0.501 1.00 66.31 172 HIS A CA 1
ATOM 1389 C C . HIS A 1 172 ? -15.146 9.547 -1.987 1.00 66.31 172 HIS A C 1
ATOM 1391 O O . HIS A 1 172 ? -14.011 9.588 -2.469 1.00 66.31 172 HIS A O 1
ATOM 1397 N N . THR A 1 173 ? -16.230 9.769 -2.727 1.00 59.72 173 THR A N 1
ATOM 1398 C CA . THR A 1 173 ? -16.126 10.123 -4.144 1.00 59.72 173 THR A CA 1
ATOM 1399 C C . THR A 1 173 ? -15.609 11.554 -4.263 1.00 59.72 173 THR A C 1
ATOM 1401 O O . THR A 1 173 ? -16.319 12.508 -3.954 1.00 59.72 173 THR A O 1
ATOM 1404 N N . ILE A 1 174 ? -14.370 11.719 -4.729 1.00 61.94 174 ILE A N 1
ATOM 1405 C CA . ILE A 1 174 ? -13.798 13.037 -5.020 1.00 61.94 174 ILE A CA 1
ATOM 1406 C C . ILE A 1 174 ? -14.149 13.422 -6.460 1.00 61.94 174 ILE A C 1
ATOM 1408 O O . ILE A 1 174 ? -13.863 12.690 -7.409 1.00 61.94 174 ILE A O 1
ATOM 1412 N N . LEU A 1 175 ? -14.745 14.601 -6.644 1.00 61.16 175 LEU A N 1
ATOM 1413 C CA . LEU A 1 175 ? -15.069 15.127 -7.969 1.00 61.16 175 LEU A CA 1
ATOM 1414 C C . LEU A 1 175 ? -13.792 15.531 -8.726 1.00 61.16 175 LEU A C 1
ATOM 1416 O O . LEU A 1 175 ? -13.040 16.413 -8.313 1.00 61.16 175 LEU A O 1
ATOM 1420 N N . TRP A 1 176 ? -13.585 14.944 -9.905 1.00 60.16 176 TRP A N 1
ATOM 1421 C CA . TRP A 1 176 ? -12.387 15.120 -10.744 1.00 60.16 176 TRP A CA 1
ATOM 1422 C C . TRP A 1 176 ? -12.121 16.575 -11.195 1.00 60.16 176 TRP A C 1
ATOM 1424 O O . TRP A 1 176 ? -10.991 16.939 -11.524 1.00 60.16 176 TRP A O 1
ATOM 1434 N N . LYS A 1 177 ? -13.146 17.440 -11.145 1.00 61.81 177 LYS A N 1
ATOM 1435 C CA . LYS A 1 177 ? -13.115 18.857 -11.568 1.00 61.81 177 LYS A CA 1
ATOM 1436 C C . LYS A 1 177 ? -12.131 19.738 -10.779 1.00 61.81 177 LYS A C 1
ATOM 1438 O O . LYS A 1 177 ? -11.880 20.873 -11.176 1.00 61.81 177 LYS A O 1
ATOM 1443 N N . HIS A 1 178 ? -11.566 19.241 -9.679 1.00 70.38 178 HIS A N 1
ATOM 1444 C CA . HIS A 1 178 ? -10.583 19.979 -8.884 1.00 70.38 178 HIS A CA 1
ATOM 1445 C C . HIS A 1 178 ? -9.141 19.843 -9.395 1.00 70.38 178 HIS A C 1
ATOM 1447 O O . HIS A 1 178 ? -8.318 20.697 -9.075 1.00 70.38 178 HIS A O 1
ATOM 1453 N N . LYS A 1 179 ? -8.817 18.836 -10.220 1.00 74.81 179 LYS A N 1
ATOM 1454 C CA . LYS A 1 179 ? -7.431 18.569 -10.646 1.00 74.81 179 LYS A CA 1
ATOM 1455 C C . LYS A 1 179 ? -6.803 19.734 -11.419 1.00 74.81 179 LYS A C 1
ATOM 1457 O O . LYS A 1 179 ? -5.699 20.155 -11.082 1.00 74.81 179 LYS A O 1
ATOM 1462 N N . GLU A 1 180 ? -7.487 20.254 -12.438 1.00 79.94 180 GLU A N 1
ATOM 1463 C CA . GLU A 1 180 ? -6.948 21.349 -13.262 1.00 79.94 180 GLU A CA 1
ATOM 1464 C C . GLU A 1 180 ? -6.845 22.652 -12.471 1.00 79.94 180 GLU A C 1
ATOM 1466 O O . GLU A 1 180 ? -5.791 23.278 -12.476 1.00 79.94 180 GLU A O 1
ATOM 1471 N N . LYS A 1 181 ? -7.867 22.971 -11.668 1.00 82.75 181 LYS A N 1
ATOM 1472 C CA . LYS A 1 181 ? -7.848 24.134 -10.767 1.00 82.75 181 LYS A CA 1
ATOM 1473 C C . LYS A 1 181 ? -6.679 24.093 -9.780 1.00 82.75 181 LYS A C 1
ATOM 1475 O O . LYS A 1 181 ? -6.066 25.120 -9.506 1.00 82.75 181 LYS A O 1
ATOM 1480 N N . VAL A 1 182 ? -6.355 22.915 -9.239 1.00 82.75 182 VAL A N 1
ATOM 1481 C CA . VAL A 1 182 ? -5.201 22.742 -8.343 1.00 82.75 182 VAL A CA 1
ATOM 1482 C C . VAL A 1 182 ? -3.892 22.932 -9.111 1.00 82.75 182 VAL A C 1
ATOM 1484 O O . VAL A 1 182 ? -3.019 23.656 -8.642 1.00 82.75 182 VAL A O 1
ATOM 1487 N N . LYS A 1 183 ? -3.753 22.350 -10.309 1.00 85.94 183 LYS A N 1
ATOM 1488 C CA . LYS A 1 183 ? -2.556 22.541 -11.141 1.00 85.94 183 LYS A CA 1
ATOM 1489 C C . LYS A 1 183 ? -2.332 24.004 -11.537 1.00 85.94 183 LYS A C 1
ATOM 1491 O O . LYS A 1 183 ? -1.197 24.470 -11.462 1.00 85.94 183 LYS A O 1
ATOM 1496 N N . GLU A 1 184 ? -3.394 24.717 -11.909 1.00 87.62 184 GLU A N 1
ATOM 1497 C CA . GLU A 1 184 ? -3.354 26.148 -12.229 1.00 87.62 184 GLU A CA 1
ATOM 1498 C C . GLU A 1 184 ? -2.941 26.980 -11.018 1.00 87.62 184 GLU A C 1
ATOM 1500 O O . GLU A 1 184 ? -2.029 27.797 -11.126 1.00 87.62 184 GLU A O 1
ATOM 1505 N N . LYS A 1 185 ? -3.537 26.714 -9.845 1.00 88.00 185 LYS A N 1
ATOM 1506 C CA . LYS A 1 185 ? -3.192 27.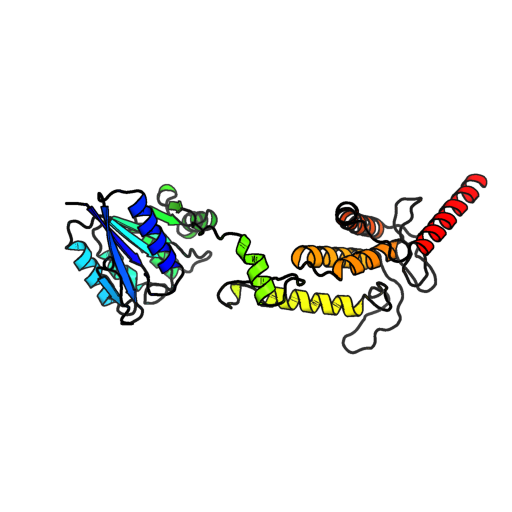394 -8.587 1.00 88.00 185 LYS A CA 1
ATOM 1507 C C . LYS A 1 185 ? -1.695 27.316 -8.270 1.00 88.00 185 LYS A C 1
ATOM 1509 O O . LYS A 1 185 ? -1.140 28.272 -7.740 1.00 88.00 185 LYS A O 1
ATOM 1514 N N . PHE A 1 186 ? -1.053 26.191 -8.578 1.00 86.38 186 PHE A N 1
ATOM 1515 C CA . PHE A 1 186 ? 0.376 25.980 -8.332 1.00 86.38 186 PHE A CA 1
ATOM 1516 C C . PHE A 1 186 ? 1.269 26.248 -9.558 1.00 86.38 186 PHE A C 1
ATOM 1518 O O . PHE A 1 186 ? 2.476 26.046 -9.473 1.00 86.38 186 PHE A O 1
ATOM 1525 N N . GLY A 1 187 ? 0.719 26.697 -10.695 1.00 88.50 187 GLY A N 1
ATOM 1526 C CA . GLY A 1 187 ? 1.496 27.017 -11.903 1.00 88.50 187 GLY A CA 1
ATOM 1527 C C . GLY A 1 187 ? 2.120 25.808 -12.619 1.00 88.50 187 GLY A C 1
ATOM 1528 O O . GLY A 1 187 ? 3.033 25.963 -13.428 1.00 88.50 187 GLY A O 1
ATOM 1529 N N . ILE A 1 188 ? 1.633 24.595 -12.347 1.00 86.12 188 ILE A N 1
ATOM 1530 C CA . ILE A 1 188 ? 2.220 23.317 -12.798 1.00 86.12 188 ILE A CA 1
ATOM 1531 C C . ILE A 1 188 ? 1.356 22.595 -13.841 1.00 86.12 188 ILE A C 1
ATOM 1533 O O . ILE A 1 188 ? 1.475 21.386 -14.044 1.00 86.12 188 ILE A O 1
ATOM 1537 N N . SER A 1 189 ? 0.481 23.322 -14.538 1.00 81.69 189 SER A N 1
ATOM 1538 C CA . SER A 1 189 ? -0.442 22.755 -15.534 1.00 81.69 189 SER A CA 1
ATOM 1539 C C . SER A 1 189 ? 0.258 21.980 -16.655 1.00 81.69 189 SER A C 1
ATOM 1541 O O . SER A 1 189 ? -0.268 20.972 -17.121 1.00 81.69 189 SER A O 1
ATOM 1543 N N . HIS A 1 190 ? 1.472 22.391 -17.029 1.00 78.31 190 HIS A N 1
ATOM 1544 C CA . HIS A 1 190 ? 2.280 21.777 -18.086 1.00 78.31 190 HIS A CA 1
ATOM 1545 C C . HIS A 1 190 ? 3.171 20.619 -17.602 1.00 78.31 190 HIS A C 1
ATOM 1547 O O . HIS A 1 190 ? 3.804 19.958 -18.424 1.00 78.31 190 HIS A O 1
ATOM 1553 N N . MET A 1 191 ? 3.248 20.372 -16.289 1.00 75.38 191 MET A N 1
ATOM 1554 C CA . MET A 1 191 ? 4.115 19.338 -15.727 1.00 75.38 191 MET A CA 1
ATOM 1555 C C . MET A 1 191 ? 3.343 18.026 -15.496 1.00 75.38 191 MET A C 1
ATOM 1557 O O . MET A 1 191 ? 2.206 18.045 -14.989 1.00 75.38 191 MET A O 1
ATOM 1561 N N . PRO A 1 192 ? 3.938 16.864 -15.827 1.00 69.81 192 PRO A N 1
ATOM 1562 C CA . PRO A 1 192 ? 3.499 15.605 -15.245 1.00 69.81 192 PRO A CA 1
ATOM 1563 C C . PRO A 1 192 ? 3.758 15.645 -13.731 1.00 69.81 192 PRO A C 1
ATOM 1565 O O . PRO A 1 192 ? 4.792 16.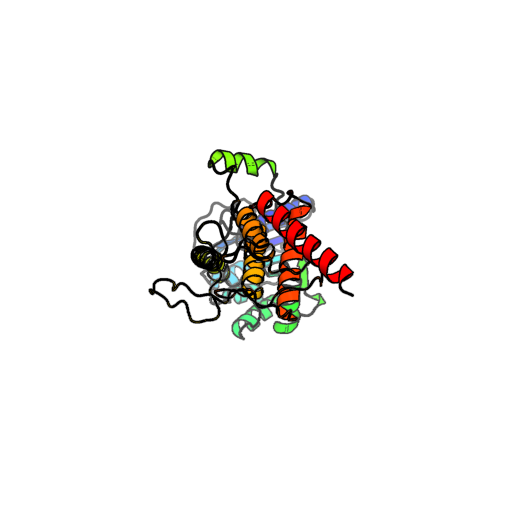136 -13.284 1.00 69.81 192 PRO A O 1
ATOM 1568 N N . ILE A 1 193 ? 2.792 15.178 -12.936 1.00 72.75 193 ILE A N 1
ATOM 1569 C CA . ILE A 1 193 ? 2.885 15.170 -11.470 1.00 72.75 193 ILE A CA 1
ATOM 1570 C C . ILE A 1 193 ? 2.812 13.724 -11.013 1.00 72.75 193 ILE A C 1
ATOM 1572 O O . ILE A 1 193 ? 1.775 13.084 -11.181 1.00 72.75 193 ILE A O 1
ATOM 1576 N N . LEU A 1 194 ? 3.889 13.258 -10.389 1.00 70.19 194 LEU A N 1
ATOM 1577 C CA . LEU A 1 194 ? 3.853 12.094 -9.520 1.00 70.19 194 LEU A CA 1
ATOM 1578 C C . LEU A 1 194 ? 3.598 12.599 -8.099 1.00 70.19 194 LEU A C 1
ATOM 1580 O O . LEU A 1 194 ? 4.346 13.432 -7.591 1.00 70.19 194 LEU A O 1
ATOM 1584 N N . SER A 1 195 ? 2.516 12.141 -7.477 1.00 71.62 195 SER A N 1
ATOM 1585 C CA . SER A 1 195 ? 2.154 12.519 -6.113 1.00 71.62 195 SER A CA 1
ATOM 1586 C C . SER A 1 195 ? 2.022 11.262 -5.272 1.00 71.62 195 SER A C 1
ATOM 1588 O O . SER A 1 195 ? 1.463 10.265 -5.725 1.00 71.62 195 SER A O 1
ATOM 1590 N N . ASN A 1 196 ? 2.548 11.323 -4.055 1.00 67.81 196 ASN A N 1
ATOM 1591 C CA . ASN A 1 196 ? 2.342 10.316 -3.031 1.00 67.81 196 ASN A CA 1
ATOM 1592 C C . ASN A 1 196 ? 1.686 10.988 -1.822 1.00 67.81 196 ASN A C 1
ATOM 1594 O O . ASN A 1 196 ? 2.010 12.130 -1.493 1.00 67.81 196 ASN A O 1
ATOM 1598 N N . PHE A 1 197 ? 0.786 10.268 -1.165 1.00 69.19 197 PHE A N 1
ATOM 1599 C CA . PHE A 1 197 ? 0.124 10.696 0.057 1.00 69.19 197 PHE A CA 1
ATOM 1600 C C . PHE A 1 197 ? 0.288 9.602 1.112 1.00 69.19 197 PHE A C 1
ATOM 1602 O O . PHE A 1 197 ? 0.006 8.431 0.859 1.00 69.19 197 PHE A O 1
ATOM 1609 N N . GLY A 1 198 ? 0.756 9.985 2.297 1.00 66.88 198 GLY A N 1
ATOM 1610 C CA . GLY A 1 198 ? 0.962 9.080 3.422 1.00 66.88 198 GLY A CA 1
ATOM 1611 C C . GLY A 1 198 ? 2.190 9.451 4.246 1.00 66.88 198 GLY A C 1
ATOM 1612 O O . GLY A 1 198 ? 2.950 10.352 3.894 1.00 66.88 198 GLY A O 1
ATOM 1613 N N . LEU A 1 199 ? 2.379 8.744 5.359 1.00 70.12 199 LEU A N 1
ATOM 1614 C CA . LEU A 1 199 ? 3.542 8.917 6.226 1.00 70.12 199 LEU A CA 1
ATOM 1615 C C . LEU A 1 199 ? 4.841 8.574 5.478 1.00 70.12 199 LEU A C 1
ATOM 1617 O O . LEU A 1 199 ? 4.890 7.615 4.704 1.00 70.12 199 LEU A O 1
ATOM 1621 N N . LEU A 1 200 ? 5.904 9.339 5.737 1.00 75.12 200 LEU A N 1
ATOM 1622 C CA . LEU A 1 200 ? 7.245 9.077 5.209 1.00 75.12 200 LEU A CA 1
ATOM 1623 C C . LEU A 1 200 ? 7.931 7.995 6.052 1.00 75.12 200 LEU A C 1
ATOM 1625 O O . LEU A 1 200 ? 8.638 8.288 7.012 1.00 75.12 200 LEU A O 1
ATOM 1629 N N . VAL A 1 201 ? 7.685 6.736 5.703 1.00 72.31 201 VAL A N 1
ATOM 1630 C CA . VAL A 1 201 ? 8.188 5.549 6.410 1.00 72.31 201 VAL A CA 1
ATOM 1631 C C . VAL A 1 201 ? 8.768 4.547 5.412 1.00 72.31 201 VAL A C 1
ATOM 1633 O O . VAL A 1 201 ? 8.274 4.438 4.292 1.00 72.31 201 VAL A O 1
ATOM 1636 N N . GLY A 1 202 ? 9.810 3.804 5.803 1.00 69.62 202 GLY A N 1
ATOM 1637 C CA . GLY A 1 202 ? 10.627 3.009 4.865 1.00 69.62 202 GLY A CA 1
ATOM 1638 C C . GLY A 1 202 ? 9.857 1.967 4.042 1.00 69.62 202 GLY A C 1
ATOM 1639 O O . GLY A 1 202 ? 10.161 1.740 2.878 1.00 69.62 202 GLY A O 1
ATOM 1640 N N . HIS A 1 203 ? 8.777 1.392 4.580 1.00 68.62 203 HIS A N 1
ATOM 1641 C CA . HIS A 1 203 ? 7.946 0.434 3.836 1.00 68.62 203 HIS A CA 1
ATOM 1642 C C . HIS A 1 203 ? 7.120 1.069 2.698 1.00 68.62 203 HIS A C 1
ATOM 1644 O O . HIS A 1 203 ? 6.435 0.356 1.970 1.00 68.62 203 HIS A O 1
ATOM 1650 N N . LYS A 1 204 ? 7.143 2.401 2.548 1.00 75.31 204 LYS A N 1
ATOM 1651 C CA . LYS A 1 204 ? 6.557 3.110 1.399 1.00 75.31 204 LYS A CA 1
ATOM 1652 C C . LYS A 1 204 ? 7.527 3.232 0.222 1.00 75.31 204 LYS A C 1
ATOM 1654 O O . LYS A 1 204 ? 7.088 3.640 -0.850 1.00 75.31 204 LYS A O 1
ATOM 1659 N N . SER A 1 205 ? 8.809 2.901 0.412 1.00 78.62 205 SER A N 1
ATOM 1660 C CA . SER A 1 205 ? 9.834 2.815 -0.641 1.00 78.62 205 SER A CA 1
ATOM 1661 C C . SER A 1 205 ? 9.925 4.058 -1.540 1.00 78.62 205 SER A C 1
ATOM 1663 O O . SER A 1 205 ? 10.187 3.972 -2.741 1.00 78.62 205 SER A O 1
ATOM 1665 N N . ILE A 1 206 ? 9.712 5.244 -0.963 1.00 82.06 206 ILE A N 1
ATOM 1666 C CA . ILE A 1 206 ? 9.756 6.524 -1.689 1.00 82.06 206 ILE A CA 1
ATOM 1667 C C . ILE A 1 206 ? 11.181 6.783 -2.192 1.00 82.06 206 ILE A C 1
ATOM 1669 O O . ILE A 1 206 ? 11.390 7.242 -3.316 1.00 82.06 206 ILE A O 1
ATOM 1673 N N . GLU A 1 207 ? 12.171 6.424 -1.381 1.00 83.81 207 GLU A N 1
ATOM 1674 C CA . GLU A 1 207 ? 13.586 6.442 -1.719 1.00 83.81 207 GLU A CA 1
ATOM 1675 C C . GLU A 1 207 ? 13.894 5.604 -2.963 1.00 83.81 207 GLU A C 1
ATOM 1677 O O . GLU A 1 207 ? 14.716 6.016 -3.778 1.00 83.81 207 GLU A O 1
ATOM 1682 N N . THR A 1 208 ? 13.197 4.483 -3.172 1.00 85.00 208 THR A N 1
ATOM 1683 C CA . THR A 1 208 ? 13.392 3.623 -4.345 1.00 85.00 208 THR A CA 1
ATOM 1684 C C . THR A 1 208 ? 13.002 4.351 -5.623 1.00 85.00 208 THR A C 1
ATOM 1686 O O . THR A 1 208 ? 13.767 4.333 -6.583 1.00 85.00 208 THR A O 1
ATOM 1689 N N . ALA A 1 209 ? 11.864 5.053 -5.631 1.00 81.75 20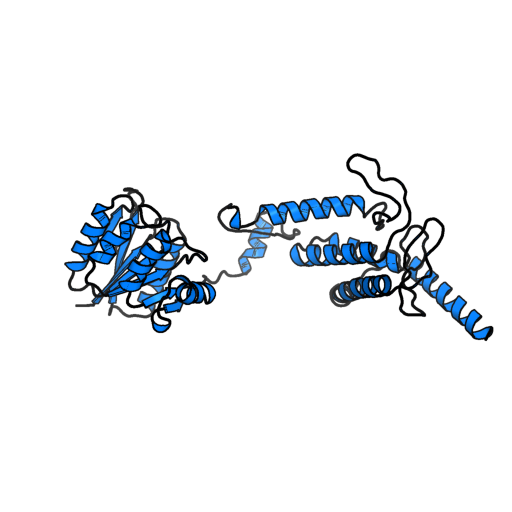9 ALA A N 1
ATOM 1690 C CA . ALA A 1 209 ? 11.443 5.856 -6.779 1.00 81.75 209 ALA A CA 1
ATOM 1691 C C . ALA A 1 209 ? 12.433 6.999 -7.078 1.00 81.75 209 ALA A C 1
ATOM 1693 O O . ALA A 1 209 ? 12.790 7.226 -8.237 1.00 81.75 209 ALA A O 1
ATOM 1694 N N . ILE A 1 210 ? 12.926 7.685 -6.040 1.00 84.19 210 ILE A N 1
ATOM 1695 C CA . ILE A 1 210 ? 13.908 8.774 -6.183 1.00 84.19 210 ILE A CA 1
ATOM 1696 C C . ILE A 1 210 ? 15.232 8.242 -6.746 1.00 84.19 210 ILE A C 1
ATOM 1698 O O . ILE A 1 210 ? 15.765 8.800 -7.709 1.00 84.19 210 ILE A O 1
ATOM 1702 N N . ILE A 1 211 ? 15.752 7.152 -6.175 1.00 89.44 211 ILE A N 1
ATOM 1703 C CA . ILE A 1 211 ? 16.996 6.514 -6.619 1.00 89.44 211 ILE A CA 1
ATOM 1704 C C . ILE A 1 211 ? 16.839 6.010 -8.053 1.00 89.44 211 ILE A C 1
ATOM 1706 O O . ILE A 1 211 ? 17.702 6.291 -8.879 1.00 89.44 211 ILE A O 1
ATOM 1710 N N . ALA A 1 212 ? 15.728 5.346 -8.385 1.00 88.31 212 ALA A N 1
ATOM 1711 C CA . ALA A 1 212 ? 15.467 4.852 -9.733 1.00 88.31 212 ALA A CA 1
ATOM 1712 C C . ALA A 1 212 ? 15.524 5.981 -10.771 1.00 88.31 212 ALA A C 1
ATOM 1714 O O . ALA A 1 212 ? 16.218 5.849 -11.782 1.00 88.31 212 ALA A O 1
ATOM 1715 N N . LYS A 1 213 ? 14.872 7.123 -10.503 1.00 86.56 213 LYS A N 1
ATOM 1716 C CA . LYS A 1 213 ? 14.918 8.283 -11.404 1.00 86.56 213 LYS A CA 1
ATOM 1717 C C . LYS A 1 213 ? 16.326 8.860 -11.526 1.00 86.56 213 LYS A C 1
ATOM 1719 O O . LYS A 1 213 ? 16.793 9.080 -12.641 1.00 86.56 213 LYS A O 1
ATOM 1724 N N . ALA A 1 214 ? 17.020 9.067 -10.407 1.00 90.62 214 ALA A N 1
ATOM 1725 C CA . ALA A 1 214 ? 18.375 9.614 -10.410 1.00 90.62 214 ALA A CA 1
ATOM 1726 C C . ALA A 1 214 ? 19.371 8.698 -11.148 1.00 90.62 214 ALA A C 1
ATOM 1728 O O . ALA A 1 214 ? 20.206 9.174 -11.919 1.00 90.62 214 ALA A O 1
ATOM 1729 N N . THR A 1 215 ? 19.267 7.381 -10.953 1.00 91.25 215 THR A N 1
ATOM 1730 C CA . THR A 1 215 ? 20.085 6.378 -11.643 1.00 91.25 215 THR A CA 1
ATOM 1731 C C . THR A 1 215 ? 19.783 6.342 -13.136 1.00 91.25 215 THR A C 1
ATOM 1733 O O . THR A 1 215 ? 20.714 6.283 -13.942 1.00 91.25 215 THR A O 1
ATOM 1736 N N . PHE A 1 216 ? 18.509 6.424 -13.520 1.00 91.06 216 PHE A N 1
ATOM 1737 C CA . PHE A 1 216 ? 18.118 6.458 -14.923 1.00 91.06 216 PHE A CA 1
ATOM 1738 C C . PHE A 1 216 ? 18.621 7.722 -15.627 1.00 91.06 216 PHE A C 1
ATOM 1740 O O . PHE A 1 216 ? 19.249 7.630 -16.681 1.00 91.06 216 PHE A O 1
ATOM 1747 N N . ASP A 1 217 ? 18.461 8.893 -15.007 1.00 90.31 217 ASP A N 1
ATOM 1748 C CA . ASP A 1 217 ? 18.984 10.159 -15.535 1.00 90.31 217 ASP A CA 1
ATOM 1749 C C . ASP A 1 217 ? 20.507 10.137 -15.664 1.00 90.31 217 ASP A C 1
ATOM 1751 O O . ASP A 1 217 ? 21.066 10.581 -16.674 1.00 90.31 217 ASP A O 1
ATOM 1755 N N . PHE A 1 218 ? 21.190 9.569 -14.666 1.00 91.50 218 PHE A N 1
ATOM 1756 C CA . PHE A 1 218 ? 22.626 9.352 -14.730 1.00 91.50 218 PHE A CA 1
ATOM 1757 C C . PHE A 1 218 ? 22.997 8.482 -15.934 1.00 91.50 218 PHE A C 1
ATOM 1759 O O . PHE A 1 218 ? 23.865 8.889 -16.707 1.00 91.50 218 PHE A O 1
ATOM 1766 N N . LEU A 1 219 ? 22.335 7.339 -16.142 1.00 90.88 219 LEU A N 1
ATOM 1767 C CA . LEU A 1 219 ? 22.596 6.457 -17.281 1.00 90.88 219 LEU A CA 1
ATOM 1768 C C . LEU A 1 219 ? 22.361 7.178 -18.615 1.00 90.88 219 LEU A C 1
ATOM 1770 O O . LEU A 1 219 ? 23.250 7.184 -19.469 1.00 90.88 219 LEU A O 1
ATOM 1774 N N . LEU A 1 220 ? 21.221 7.863 -18.771 1.00 91.69 220 LEU A N 1
ATOM 1775 C CA . LEU A 1 220 ? 20.901 8.638 -19.972 1.00 91.69 220 LEU A CA 1
ATOM 1776 C C . LEU A 1 220 ? 21.959 9.707 -20.268 1.00 91.69 220 LEU A C 1
ATOM 1778 O O . LEU A 1 220 ? 22.297 9.907 -21.434 1.00 91.69 220 LEU A O 1
ATOM 1782 N N . SER A 1 221 ? 22.527 10.352 -19.241 1.00 90.69 221 SER A N 1
ATOM 1783 C CA . SER A 1 221 ? 23.619 11.327 -19.402 1.00 90.69 221 SER A CA 1
ATOM 1784 C C . SER A 1 221 ? 24.916 10.719 -19.949 1.00 90.69 221 SER A C 1
ATOM 1786 O O . SER A 1 221 ? 25.793 11.451 -20.406 1.00 90.69 221 SER A O 1
ATOM 1788 N N . LYS A 1 222 ? 25.077 9.391 -19.864 1.00 89.31 222 LYS A N 1
ATOM 1789 C CA . LYS A 1 222 ? 26.263 8.671 -20.352 1.00 89.31 222 LYS A CA 1
ATOM 1790 C C . LYS A 1 222 ? 26.061 8.057 -21.722 1.00 89.31 222 LYS A C 1
ATOM 1792 O O . LYS A 1 222 ? 27.036 7.980 -22.466 1.00 89.31 222 LYS A O 1
ATOM 1797 N N . ILE A 1 223 ? 24.839 7.637 -22.044 1.00 91.50 223 ILE A N 1
ATOM 1798 C CA . ILE A 1 223 ? 24.540 6.935 -23.297 1.00 91.50 223 ILE A CA 1
ATOM 1799 C C . ILE A 1 223 ? 23.888 7.826 -24.357 1.00 91.50 223 ILE A C 1
ATOM 1801 O O . ILE A 1 223 ? 23.846 7.421 -25.507 1.00 91.50 223 ILE A O 1
ATOM 1805 N N . PHE A 1 224 ? 23.416 9.032 -24.026 1.00 92.12 224 PHE A N 1
ATOM 1806 C CA . PHE A 1 224 ? 22.973 10.014 -25.022 1.00 92.12 224 PHE A CA 1
ATOM 1807 C C . PHE A 1 224 ? 23.956 11.176 -25.102 1.00 92.12 224 PHE A C 1
ATOM 1809 O O . PHE A 1 224 ? 24.078 11.953 -24.156 1.00 92.12 224 PHE A O 1
ATOM 1816 N N . MET A 1 225 ? 24.624 11.314 -26.243 1.00 87.50 225 MET A N 1
ATOM 1817 C CA . MET A 1 225 ? 25.612 12.362 -26.505 1.00 87.50 225 MET A CA 1
ATOM 1818 C C . MET A 1 225 ? 25.442 12.857 -27.942 1.00 87.50 225 MET A C 1
ATOM 1820 O O . MET A 1 225 ? 25.070 12.082 -28.819 1.00 87.50 225 MET A O 1
ATOM 1824 N N . ASP A 1 226 ? 25.660 14.152 -28.173 1.00 84.31 226 ASP A N 1
ATOM 1825 C CA . ASP A 1 226 ? 25.626 14.770 -29.509 1.00 84.31 226 ASP A CA 1
ATOM 1826 C C . ASP A 1 226 ? 24.341 14.481 -30.313 1.00 84.31 226 ASP A C 1
ATOM 1828 O O . ASP A 1 226 ? 24.355 14.284 -31.527 1.00 84.31 226 ASP A O 1
ATOM 1832 N N . GLY A 1 227 ? 23.200 14.419 -29.615 1.00 84.94 227 GLY A N 1
ATOM 1833 C CA . GLY A 1 227 ? 21.893 14.148 -30.224 1.00 84.94 227 GLY A CA 1
ATOM 1834 C C . GLY A 1 227 ? 21.685 12.702 -30.691 1.00 84.94 227 GLY A C 1
ATOM 1835 O O . GLY A 1 227 ? 20.701 12.429 -31.373 1.00 84.94 227 GLY A O 1
ATOM 1836 N N . ARG A 1 228 ? 22.576 11.775 -30.323 1.00 88.19 228 ARG A N 1
ATOM 1837 C CA . ARG A 1 228 ? 22.510 10.349 -30.670 1.00 88.19 228 ARG A CA 1
ATOM 1838 C C . ARG A 1 228 ? 22.542 9.486 -29.412 1.00 88.19 228 ARG A C 1
ATOM 1840 O O . ARG A 1 228 ? 22.949 9.945 -28.342 1.00 88.19 228 ARG A O 1
ATOM 1847 N N . ILE A 1 229 ? 22.117 8.233 -29.542 1.00 92.44 229 ILE A N 1
ATOM 1848 C CA . ILE A 1 229 ? 22.477 7.204 -28.567 1.00 92.44 229 ILE A CA 1
ATOM 1849 C C . ILE A 1 229 ? 23.863 6.658 -28.937 1.00 92.44 229 ILE A C 1
ATOM 1851 O O . ILE A 1 229 ? 24.151 6.426 -30.108 1.00 92.44 229 ILE A O 1
ATOM 1855 N N . LYS A 1 230 ? 24.724 6.518 -27.936 1.00 91.00 230 LYS A N 1
ATOM 1856 C CA . LYS A 1 230 ? 26.065 5.944 -28.011 1.00 91.00 230 LYS A CA 1
ATOM 1857 C C . LYS A 1 230 ? 26.241 5.091 -26.761 1.00 91.00 230 LYS A C 1
ATOM 1859 O O . LYS A 1 230 ? 26.707 5.598 -25.731 1.00 91.00 230 LYS A O 1
ATOM 1864 N N . VAL A 1 231 ? 25.803 3.835 -26.811 1.00 90.25 231 VAL A N 1
ATOM 1865 C CA . VAL A 1 231 ? 25.873 2.910 -25.663 1.00 90.25 231 VAL A CA 1
ATOM 1866 C C . VAL A 1 231 ? 27.326 2.653 -25.257 1.00 90.25 231 VAL A C 1
ATOM 1868 O O . VAL A 1 231 ? 28.259 3.026 -25.973 1.00 90.25 231 VAL A O 1
ATOM 1871 N N . ILE A 1 232 ? 27.545 2.126 -24.052 1.00 88.50 232 ILE A N 1
ATOM 1872 C CA . ILE A 1 232 ? 28.905 1.806 -23.612 1.00 88.50 232 ILE A CA 1
ATOM 1873 C C . ILE A 1 232 ? 29.362 0.577 -24.410 1.00 88.50 232 ILE A C 1
ATOM 1875 O O . ILE A 1 232 ? 28.696 -0.446 -24.325 1.00 88.50 232 ILE A O 1
ATOM 1879 N N . PRO A 1 233 ? 30.438 0.682 -25.204 1.00 85.12 233 PRO A N 1
ATOM 1880 C CA . PRO A 1 233 ? 30.887 -0.413 -26.053 1.00 85.12 233 PRO A CA 1
ATOM 1881 C C . PRO A 1 233 ? 31.402 -1.587 -25.219 1.00 85.12 233 PRO A C 1
ATOM 1883 O O . PRO A 1 233 ? 31.923 -1.384 -24.120 1.00 85.12 233 PRO A O 1
ATOM 1886 N N . ASN A 1 234 ? 31.326 -2.793 -25.777 1.00 82.19 234 ASN A N 1
ATOM 1887 C CA . ASN A 1 234 ? 31.823 -4.012 -25.133 1.00 82.19 234 ASN A CA 1
ATOM 1888 C C . ASN A 1 234 ? 33.361 -4.111 -25.101 1.00 82.19 234 ASN A C 1
ATOM 1890 O O . ASN A 1 234 ? 33.928 -4.859 -24.302 1.00 82.19 234 ASN A O 1
ATOM 1894 N N . ASN A 1 235 ? 34.056 -3.331 -25.936 1.00 75.56 235 ASN A N 1
ATOM 1895 C CA . ASN A 1 235 ? 35.508 -3.253 -25.940 1.00 75.56 235 ASN A CA 1
ATOM 1896 C C . ASN A 1 235 ? 36.002 -2.284 -24.854 1.00 75.56 235 ASN A C 1
ATOM 1898 O O . ASN A 1 235 ? 36.290 -1.109 -25.104 1.00 75.56 235 ASN A O 1
ATOM 1902 N N . GLY A 1 236 ? 36.086 -2.802 -23.629 1.00 77.50 236 GLY A N 1
ATOM 1903 C CA . GLY A 1 236 ? 36.588 -2.094 -22.455 1.00 77.50 236 GLY A CA 1
ATOM 1904 C C . GLY A 1 236 ? 35.495 -1.715 -21.457 1.00 77.50 236 GLY A C 1
ATOM 1905 O O . GLY A 1 236 ? 34.350 -2.138 -21.550 1.00 77.50 236 GLY A O 1
ATOM 1906 N N . TRP A 1 237 ? 35.871 -0.918 -20.454 1.00 79.44 237 TRP A N 1
ATOM 1907 C CA . TRP A 1 237 ? 34.984 -0.543 -19.352 1.00 79.44 237 TRP A CA 1
ATOM 1908 C C . TRP A 1 237 ? 34.967 0.966 -19.129 1.00 79.44 237 TRP A C 1
ATOM 1910 O O . TRP A 1 237 ? 36.010 1.622 -19.032 1.00 79.44 237 TRP A O 1
ATOM 1920 N N . PHE A 1 238 ? 33.768 1.526 -18.949 1.00 84.12 238 PHE A N 1
ATOM 1921 C CA . PHE A 1 238 ? 33.624 2.908 -18.504 1.00 84.12 238 PHE A CA 1
ATOM 1922 C C . PHE A 1 238 ? 33.724 3.003 -16.975 1.00 84.12 238 PHE A C 1
ATOM 1924 O O . PHE A 1 238 ? 32.747 2.849 -16.244 1.00 84.12 238 PHE A O 1
ATOM 1931 N N . HIS A 1 239 ? 34.934 3.262 -16.476 1.00 82.94 239 HIS A N 1
ATOM 1932 C CA . HIS A 1 239 ? 35.187 3.348 -15.038 1.00 82.94 239 HIS A CA 1
ATOM 1933 C C . HIS A 1 239 ? 34.792 4.699 -14.428 1.00 82.94 239 HIS A C 1
ATOM 1935 O O . HIS A 1 239 ? 35.022 5.772 -14.993 1.00 82.94 239 HIS A O 1
ATOM 1941 N N . LYS A 1 240 ? 34.289 4.642 -13.191 1.00 80.44 240 LYS A N 1
ATOM 1942 C CA . LYS A 1 240 ? 33.940 5.808 -12.369 1.00 80.44 240 LYS A CA 1
ATOM 1943 C C . LYS A 1 240 ? 35.105 6.811 -12.307 1.00 80.44 240 LYS A C 1
ATOM 1945 O O . LYS A 1 240 ? 36.243 6.425 -12.059 1.00 80.44 240 LYS A O 1
ATOM 1950 N N . LYS A 1 241 ? 34.804 8.104 -12.493 1.00 78.75 241 LYS A N 1
ATOM 1951 C CA . LYS A 1 241 ? 35.752 9.246 -12.504 1.00 78.75 241 LYS A CA 1
ATOM 1952 C C . LYS A 1 241 ? 36.761 9.284 -13.662 1.00 78.75 241 LYS A C 1
ATOM 1954 O O . LYS A 1 241 ? 37.513 10.251 -13.744 1.00 78.75 241 LYS A O 1
ATOM 1959 N N . LYS A 1 242 ? 36.781 8.307 -14.573 1.00 79.19 242 LYS A N 1
ATOM 1960 C CA . LYS A 1 242 ? 37.561 8.425 -15.812 1.00 79.19 242 LYS A CA 1
ATOM 1961 C C . LYS A 1 242 ? 36.742 9.164 -16.869 1.00 79.19 242 LYS A C 1
ATOM 1963 O O . LYS A 1 242 ? 35.512 9.116 -16.857 1.00 79.19 242 LYS A O 1
ATOM 1968 N N . LYS A 1 243 ? 37.419 9.860 -17.787 1.00 76.88 243 LYS A N 1
ATOM 1969 C CA . LYS A 1 243 ? 36.760 10.322 -19.014 1.00 76.88 243 LYS A CA 1
ATOM 1970 C C . LYS A 1 243 ? 36.308 9.093 -19.798 1.00 76.88 243 LYS A C 1
ATOM 1972 O O . LYS A 1 243 ? 37.006 8.077 -19.806 1.00 76.88 243 LYS A O 1
ATOM 1977 N N . ARG A 1 244 ? 35.137 9.186 -20.426 1.00 74.44 244 ARG A N 1
ATOM 1978 C CA . ARG A 1 244 ? 34.669 8.149 -21.343 1.00 74.44 244 ARG A CA 1
ATOM 1979 C C . ARG A 1 244 ? 35.703 8.035 -22.461 1.00 74.44 244 ARG A C 1
ATOM 1981 O O . ARG A 1 244 ? 35.983 9.028 -23.125 1.00 74.44 244 ARG A O 1
ATOM 1988 N N . GLN A 1 245 ? 36.302 6.859 -22.609 1.00 68.44 245 GLN A N 1
ATOM 1989 C CA . GLN A 1 245 ? 37.169 6.586 -23.748 1.00 68.44 245 GLN A CA 1
ATOM 1990 C C . GLN A 1 245 ? 36.293 6.460 -24.995 1.00 68.44 245 GLN A C 1
ATOM 1992 O O . GLN A 1 245 ? 35.177 5.935 -24.921 1.00 68.44 245 GLN A O 1
ATOM 1997 N N . GLU A 1 246 ? 36.773 6.970 -26.126 1.00 69.25 246 GLU A N 1
ATOM 1998 C CA . GLU A 1 246 ? 36.150 6.673 -27.410 1.00 69.25 246 GLU A CA 1
ATOM 1999 C C . GLU A 1 246 ? 36.396 5.199 -27.722 1.00 69.25 246 GLU A C 1
ATOM 2001 O O . GLU A 1 246 ? 37.494 4.804 -28.101 1.00 69.25 246 GLU A O 1
ATOM 2006 N N . GLY A 1 247 ? 35.378 4.382 -27.468 1.00 71.12 247 GLY A N 1
ATOM 2007 C CA . GLY A 1 247 ? 35.355 2.972 -27.823 1.00 71.12 247 GLY A CA 1
ATOM 2008 C C . GLY A 1 247 ? 34.272 2.693 -28.860 1.00 71.12 247 GLY A C 1
ATOM 2009 O O . GLY A 1 247 ? 33.346 3.491 -29.036 1.00 71.12 247 GLY A O 1
ATOM 2010 N N . TYR A 1 248 ? 34.410 1.542 -29.504 1.00 83.56 248 TYR A N 1
ATOM 2011 C CA . TYR A 1 248 ? 33.522 0.998 -30.530 1.00 83.56 248 TYR A CA 1
ATOM 2012 C C . TYR A 1 248 ? 33.162 -0.446 -30.157 1.00 83.56 248 TYR A C 1
ATOM 2014 O O . TYR A 1 248 ? 33.826 -1.018 -29.292 1.00 83.56 248 TYR A O 1
ATOM 2022 N N . GLY A 1 249 ? 32.131 -1.017 -30.779 1.00 86.75 249 GLY A N 1
ATOM 2023 C CA . GLY A 1 249 ? 31.535 -2.290 -30.354 1.00 86.75 249 GLY A CA 1
ATOM 2024 C C . GLY A 1 249 ? 30.219 -2.068 -29.609 1.00 86.75 249 GLY A C 1
ATOM 2025 O O . GLY A 1 249 ? 30.017 -2.582 -28.511 1.00 86.75 249 GLY A O 1
ATOM 2026 N N . GLU A 1 250 ? 29.352 -1.215 -30.160 1.00 91.75 250 GLU A N 1
ATOM 2027 C CA . GLU A 1 250 ? 27.992 -1.016 -29.644 1.00 91.75 250 GLU A CA 1
ATOM 2028 C C . GLU A 1 250 ? 27.110 -2.199 -30.056 1.00 91.75 250 GLU A C 1
ATOM 2030 O O . GLU A 1 250 ? 27.137 -2.594 -31.225 1.00 91.75 250 GLU A O 1
ATOM 2035 N N . GLN A 1 251 ? 26.318 -2.741 -29.127 1.00 92.81 251 GLN A N 1
ATOM 2036 C CA . GLN A 1 251 ? 25.502 -3.929 -29.378 1.00 92.81 251 GLN A CA 1
ATOM 2037 C C . GLN A 1 251 ? 23.994 -3.612 -29.383 1.00 92.81 251 GLN A C 1
ATOM 2039 O O . GLN A 1 251 ? 23.527 -2.776 -28.601 1.00 92.81 251 GLN A O 1
ATOM 2044 N N . PRO A 1 252 ? 23.200 -4.302 -30.228 1.00 95.25 252 PRO A N 1
ATOM 2045 C CA . PRO A 1 252 ? 21.740 -4.190 -30.257 1.00 95.25 252 PRO A CA 1
ATOM 2046 C C . PRO A 1 252 ? 21.051 -4.329 -28.893 1.00 95.25 252 PRO A C 1
ATOM 2048 O O . PRO A 1 252 ? 20.073 -3.624 -28.635 1.00 95.25 252 PRO A O 1
ATOM 2051 N N . VAL A 1 253 ? 21.555 -5.215 -28.028 1.00 94.81 253 VAL A N 1
ATOM 2052 C CA . VAL A 1 253 ? 20.961 -5.521 -26.717 1.00 94.81 253 VAL A CA 1
ATOM 2053 C C . VAL A 1 253 ? 20.950 -4.309 -25.786 1.00 94.81 253 VAL A C 1
ATOM 2055 O O . VAL A 1 253 ? 19.921 -3.997 -25.185 1.00 94.81 253 VAL A O 1
ATOM 2058 N N . ASP A 1 254 ? 22.041 -3.543 -25.744 1.00 93.94 254 ASP A N 1
ATOM 2059 C CA . ASP A 1 254 ? 22.148 -2.351 -24.900 1.00 93.94 254 ASP A CA 1
ATOM 2060 C C . ASP A 1 254 ? 21.174 -1.256 -25.348 1.00 93.94 254 ASP A C 1
ATOM 2062 O O . ASP A 1 254 ? 20.568 -0.550 -24.531 1.00 93.94 254 ASP A O 1
ATOM 2066 N N . VAL A 1 255 ? 20.994 -1.119 -26.664 1.00 96.19 255 VAL A N 1
ATOM 2067 C CA . VAL A 1 255 ? 20.056 -0.162 -27.260 1.00 96.19 255 VAL A CA 1
ATOM 2068 C C . VAL A 1 255 ? 18.616 -0.590 -26.978 1.00 96.19 255 VAL A C 1
ATOM 2070 O O . VAL A 1 255 ? 17.802 0.240 -26.567 1.00 96.19 255 VAL A O 1
ATOM 2073 N N . ALA A 1 256 ? 18.300 -1.879 -27.127 1.00 96.62 256 ALA A N 1
ATOM 2074 C CA . ALA A 1 256 ? 16.975 -2.421 -26.839 1.00 96.62 256 ALA A CA 1
ATOM 2075 C C . ALA A 1 256 ? 16.589 -2.243 -25.363 1.00 96.62 256 ALA A C 1
ATOM 2077 O O . ALA A 1 256 ? 15.500 -1.748 -25.071 1.00 96.62 256 ALA A O 1
ATOM 2078 N N . TYR A 1 257 ? 17.490 -2.549 -24.428 1.00 95.44 257 TYR A N 1
ATOM 2079 C CA . TYR A 1 257 ? 17.245 -2.346 -22.996 1.00 95.44 257 TYR A CA 1
ATOM 2080 C C . TYR A 1 257 ? 17.123 -0.869 -22.624 1.00 95.44 257 TYR A C 1
ATOM 2082 O O . TYR A 1 257 ? 16.294 -0.505 -21.789 1.00 95.44 257 TYR A O 1
ATOM 2090 N N . SER A 1 258 ? 17.871 0.009 -23.294 1.00 95.56 258 SER A N 1
ATOM 2091 C CA . SER A 1 258 ? 17.701 1.455 -23.135 1.00 95.56 258 SER A CA 1
ATOM 2092 C C . SER A 1 258 ? 16.314 1.919 -23.596 1.00 95.56 258 SER A C 1
ATOM 2094 O O . SER A 1 258 ? 15.695 2.747 -22.929 1.00 95.56 258 SER A O 1
ATOM 2096 N N . ILE A 1 259 ? 15.797 1.365 -24.699 1.00 95.38 259 ILE A N 1
ATOM 2097 C CA . ILE A 1 259 ? 14.435 1.624 -25.193 1.00 95.38 259 ILE A CA 1
ATOM 2098 C C . ILE A 1 259 ? 13.383 1.087 -24.216 1.00 95.38 259 ILE A C 1
ATOM 2100 O O . ILE A 1 259 ? 12.433 1.804 -23.918 1.00 95.38 259 ILE A O 1
ATOM 2104 N N . MET A 1 260 ? 13.565 -0.117 -23.665 1.00 94.69 260 MET A N 1
ATOM 2105 C CA . MET A 1 260 ? 12.683 -0.674 -22.626 1.00 94.69 260 MET A CA 1
ATOM 2106 C C . MET A 1 260 ? 12.618 0.216 -21.386 1.00 94.69 260 MET A C 1
ATOM 2108 O O . MET A 1 260 ? 11.534 0.510 -20.888 1.00 94.69 260 MET A O 1
ATOM 2112 N N . ALA A 1 261 ? 13.771 0.679 -20.900 1.00 92.50 261 ALA A N 1
ATOM 2113 C CA . ALA A 1 261 ? 13.815 1.577 -19.757 1.00 92.50 261 ALA A CA 1
ATOM 2114 C C . ALA A 1 261 ? 13.146 2.921 -20.086 1.00 92.50 261 ALA A C 1
ATOM 2116 O O . ALA A 1 261 ? 12.331 3.409 -19.310 1.00 92.50 261 ALA A O 1
ATOM 2117 N N . LEU A 1 262 ? 13.421 3.501 -21.258 1.00 93.00 262 LEU A N 1
ATOM 2118 C CA . LEU A 1 262 ? 12.759 4.727 -21.709 1.00 93.00 262 LEU A CA 1
ATOM 2119 C C . LEU A 1 262 ? 11.235 4.577 -21.823 1.00 93.00 262 LEU A C 1
ATOM 2121 O O . LEU A 1 262 ? 10.534 5.506 -21.436 1.00 93.00 262 LEU A O 1
ATOM 2125 N N . ASP A 1 263 ? 10.732 3.441 -22.316 1.00 92.56 263 ASP A N 1
ATOM 2126 C CA . ASP A 1 263 ? 9.298 3.121 -22.387 1.00 92.56 263 ASP A CA 1
ATOM 2127 C C . ASP A 1 263 ? 8.670 3.126 -20.996 1.00 92.56 263 ASP A C 1
ATOM 2129 O O . ASP A 1 263 ? 7.709 3.853 -20.767 1.00 92.56 263 ASP A O 1
ATOM 2133 N N . LEU A 1 264 ? 9.272 2.393 -20.053 1.00 89.75 264 LEU A N 1
ATOM 2134 C CA . LEU A 1 264 ? 8.801 2.308 -18.672 1.00 89.75 264 LEU A CA 1
ATOM 2135 C C . LEU A 1 264 ? 8.798 3.681 -17.989 1.00 89.75 264 LEU A C 1
ATOM 2137 O O . LEU A 1 264 ? 7.797 4.113 -17.428 1.00 89.75 264 LEU A O 1
ATOM 2141 N N . PHE A 1 265 ? 9.909 4.414 -18.051 1.00 87.75 265 PHE A N 1
ATOM 2142 C CA . PHE A 1 265 ? 9.975 5.735 -17.427 1.00 87.75 265 PHE A CA 1
ATOM 2143 C C . PHE A 1 265 ? 9.035 6.740 -18.105 1.00 87.75 265 PHE A C 1
ATOM 2145 O O . PHE A 1 265 ? 8.494 7.616 -17.432 1.00 87.75 265 PHE A O 1
ATOM 2152 N N . TYR A 1 266 ? 8.804 6.626 -19.416 1.00 86.56 266 TYR A N 1
ATOM 2153 C CA . TYR A 1 266 ? 7.841 7.471 -20.114 1.00 86.56 266 TYR A CA 1
ATOM 2154 C C . TYR A 1 266 ? 6.391 7.122 -19.756 1.00 86.56 266 TYR A C 1
ATOM 2156 O O . TYR A 1 266 ? 5.611 8.043 -19.520 1.00 86.56 266 TYR A O 1
ATOM 2164 N N . SER A 1 267 ? 6.027 5.837 -19.675 1.00 84.81 267 SER A N 1
ATOM 2165 C CA . SER A 1 267 ? 4.667 5.412 -19.320 1.00 84.81 267 SER A CA 1
ATOM 2166 C C . SER A 1 267 ? 4.296 5.816 -17.897 1.00 84.81 267 SER A C 1
ATOM 2168 O O . SER A 1 267 ? 3.185 6.288 -17.671 1.00 84.81 267 SER A O 1
ATOM 2170 N N . GLU A 1 268 ? 5.241 5.693 -16.961 1.00 83.69 268 GLU A N 1
ATOM 2171 C CA . GLU A 1 268 ? 4.997 5.983 -15.548 1.00 83.69 268 GLU A CA 1
ATOM 2172 C C . GLU A 1 268 ? 5.128 7.475 -15.208 1.00 83.69 268 GLU A C 1
ATOM 2174 O O . GLU A 1 268 ? 4.357 7.999 -14.403 1.00 83.69 268 GLU A O 1
ATOM 2179 N N . LEU A 1 269 ? 6.095 8.190 -15.802 1.00 79.19 269 LEU A N 1
ATOM 2180 C CA . LEU A 1 269 ? 6.398 9.582 -15.427 1.00 79.19 269 LEU A CA 1
ATOM 2181 C C . LEU A 1 269 ? 5.955 10.624 -16.458 1.00 79.19 269 LEU A C 1
ATOM 2183 O O . LEU A 1 269 ? 5.951 11.815 -16.147 1.00 79.19 269 LEU A O 1
ATOM 2187 N N . GLY A 1 270 ? 5.610 10.223 -17.683 1.00 73.31 270 GLY A N 1
ATOM 2188 C CA . GLY A 1 270 ? 5.124 11.128 -18.727 1.00 73.31 270 GLY A CA 1
ATOM 2189 C C . GLY A 1 270 ? 6.118 12.214 -19.152 1.00 73.31 270 GLY A C 1
ATOM 2190 O O . GLY A 1 270 ? 5.696 13.286 -19.588 1.00 73.31 270 GLY A O 1
ATOM 2191 N N . GLU A 1 271 ? 7.432 11.997 -19.001 1.00 71.31 271 GLU A N 1
ATOM 2192 C CA . GLU A 1 271 ? 8.429 13.029 -19.305 1.00 71.31 271 GLU A CA 1
ATOM 2193 C C . GLU A 1 271 ? 8.468 13.333 -20.821 1.00 71.31 271 GLU A C 1
ATOM 2195 O O . GLU A 1 271 ? 8.821 12.455 -21.612 1.00 71.31 271 GLU A O 1
ATOM 2200 N N . PRO A 1 272 ? 8.214 14.579 -21.272 1.00 66.19 272 PRO A N 1
ATOM 2201 C CA . PRO A 1 272 ? 8.143 14.906 -22.703 1.00 66.19 272 PRO A CA 1
ATOM 2202 C C . PRO A 1 272 ? 9.416 14.586 -23.502 1.00 66.19 272 PRO A C 1
ATOM 2204 O O . PRO A 1 272 ? 9.357 14.339 -24.705 1.00 66.19 272 PRO A O 1
ATOM 2207 N N . ARG A 1 273 ? 10.585 14.574 -22.846 1.00 73.62 273 ARG A N 1
ATOM 2208 C CA . ARG A 1 273 ? 11.871 14.243 -23.481 1.00 73.62 273 ARG A CA 1
ATOM 2209 C C . ARG A 1 273 ? 12.048 12.741 -23.728 1.00 73.62 273 ARG A C 1
ATOM 2211 O O . ARG A 1 273 ? 12.873 12.377 -24.568 1.00 73.62 273 ARG A O 1
ATOM 2218 N N . GLY A 1 274 ? 11.278 11.890 -23.044 1.00 82.38 274 GLY A N 1
ATOM 2219 C CA . GLY A 1 274 ? 11.330 10.434 -23.175 1.00 82.38 274 GLY A CA 1
ATOM 2220 C C . GLY A 1 274 ? 11.006 9.972 -24.594 1.00 82.38 274 GLY A C 1
ATOM 2221 O O . GLY A 1 274 ? 11.782 9.225 -25.181 1.00 82.38 274 GLY A O 1
ATOM 2222 N N . LEU A 1 275 ? 9.947 10.516 -25.205 1.00 85.50 275 LEU A N 1
ATOM 2223 C CA . LEU A 1 275 ? 9.552 10.151 -26.570 1.00 85.50 275 LEU A CA 1
ATOM 2224 C C . LEU A 1 275 ? 10.603 10.540 -27.621 1.00 85.50 275 LEU A C 1
ATOM 2226 O O . LEU A 1 275 ? 10.881 9.777 -28.546 1.00 85.50 275 LEU A O 1
ATOM 2230 N N . THR A 1 276 ? 11.227 11.711 -27.479 1.00 86.88 276 THR A N 1
ATOM 2231 C CA . THR A 1 276 ? 12.331 12.119 -28.362 1.00 86.88 276 THR A CA 1
ATOM 2232 C C . THR A 1 276 ? 13.507 11.151 -28.242 1.00 86.88 276 THR A C 1
ATOM 2234 O O . THR A 1 276 ? 14.056 10.726 -29.254 1.00 86.88 276 THR A O 1
ATOM 2237 N N . LYS A 1 277 ? 13.869 10.754 -27.017 1.00 91.31 277 LYS A N 1
ATOM 2238 C CA . LYS A 1 277 ? 14.944 9.783 -26.774 1.00 91.31 277 LYS A CA 1
ATOM 2239 C C . LYS A 1 277 ? 14.601 8.380 -27.278 1.00 91.31 277 LYS A C 1
ATOM 2241 O O . LYS A 1 277 ? 15.486 7.740 -27.832 1.00 91.31 277 LYS A O 1
ATOM 2246 N N . LEU A 1 278 ? 13.345 7.939 -27.158 1.00 92.00 278 LEU A N 1
ATOM 2247 C CA . LEU A 1 278 ? 12.847 6.689 -27.747 1.00 92.00 278 LEU A CA 1
ATOM 2248 C C . LEU A 1 278 ? 13.047 6.674 -29.267 1.00 92.00 278 LEU A C 1
ATOM 2250 O O . LEU A 1 278 ? 13.602 5.719 -29.804 1.00 92.00 278 LEU A O 1
ATOM 2254 N N . ASN A 1 279 ? 12.666 7.757 -29.954 1.00 89.94 279 ASN A N 1
ATOM 2255 C CA . ASN A 1 279 ? 12.854 7.871 -31.403 1.00 89.94 279 ASN A CA 1
ATOM 2256 C C . ASN A 1 279 ? 14.335 7.848 -31.795 1.00 89.94 279 ASN A C 1
ATOM 2258 O O . ASN A 1 279 ? 14.705 7.085 -32.682 1.00 89.94 279 ASN A O 1
ATOM 2262 N N . ILE A 1 280 ? 15.181 8.622 -31.106 1.00 91.56 280 ILE A N 1
ATOM 2263 C CA . ILE A 1 280 ? 16.632 8.651 -31.356 1.00 91.56 280 ILE A CA 1
ATOM 2264 C C . ILE A 1 280 ? 17.253 7.268 -31.131 1.00 91.56 280 ILE A C 1
ATOM 2266 O O . ILE A 1 280 ? 18.058 6.820 -31.943 1.00 91.56 280 ILE A O 1
ATOM 2270 N N . ALA A 1 281 ? 16.883 6.588 -30.043 1.00 95.12 281 ALA A N 1
ATOM 2271 C CA . ALA A 1 281 ? 17.406 5.265 -29.731 1.00 95.12 281 ALA A CA 1
ATOM 2272 C C . ALA A 1 281 ? 16.986 4.230 -30.777 1.00 95.12 281 ALA A C 1
ATOM 2274 O O . ALA A 1 281 ? 17.814 3.456 -31.240 1.00 95.12 281 ALA A O 1
ATOM 2275 N N . PHE A 1 282 ? 15.722 4.247 -31.206 1.00 94.50 282 PHE A N 1
ATOM 2276 C CA . PHE A 1 282 ? 15.260 3.349 -32.260 1.00 94.50 282 PHE A CA 1
ATOM 2277 C C . PHE A 1 282 ? 15.917 3.652 -33.617 1.00 94.50 282 PHE A C 1
ATOM 2279 O O . PHE A 1 282 ? 16.230 2.735 -34.375 1.00 94.50 282 PHE A O 1
ATOM 2286 N N . ASP A 1 283 ? 16.180 4.926 -33.923 1.00 91.94 283 ASP A N 1
ATOM 2287 C CA . ASP A 1 283 ? 16.847 5.333 -35.165 1.00 91.94 283 ASP A CA 1
ATOM 2288 C C . ASP A 1 283 ? 18.285 4.815 -35.272 1.00 91.94 283 ASP A C 1
ATOM 2290 O O . ASP A 1 283 ? 18.793 4.706 -36.389 1.00 91.94 283 ASP A O 1
ATOM 2294 N N . TRP A 1 284 ? 18.919 4.423 -34.162 1.00 94.50 284 TRP A N 1
ATOM 2295 C CA . TRP A 1 284 ? 20.219 3.746 -34.171 1.00 94.50 284 TRP A CA 1
ATOM 2296 C C . TRP A 1 284 ? 20.193 2.472 -35.025 1.00 94.50 284 TRP A C 1
ATOM 2298 O O . TRP A 1 284 ? 21.072 2.286 -35.870 1.00 94.50 284 TRP A O 1
ATOM 2308 N N . PHE A 1 285 ? 19.130 1.660 -34.912 1.00 93.44 285 PHE A N 1
ATOM 2309 C CA . PHE A 1 285 ? 18.932 0.469 -35.751 1.00 93.44 285 PHE A CA 1
ATOM 2310 C C . PHE A 1 285 ? 18.798 0.817 -37.234 1.00 93.44 285 PHE A C 1
ATOM 2312 O O . PHE A 1 285 ? 19.164 0.034 -38.110 1.00 93.44 285 PHE A O 1
ATOM 2319 N N . MET A 1 286 ? 18.278 2.011 -37.506 1.00 89.38 286 MET A N 1
ATOM 2320 C CA . MET A 1 286 ? 17.997 2.537 -38.838 1.00 89.38 286 MET A CA 1
ATOM 2321 C C . MET A 1 286 ? 19.153 3.392 -39.383 1.00 89.38 286 MET A C 1
ATOM 2323 O O . MET A 1 286 ? 18.984 4.057 -40.405 1.00 89.38 286 MET A O 1
ATOM 2327 N N . GLY A 1 287 ? 20.306 3.388 -38.706 1.00 87.19 287 GLY A N 1
ATOM 2328 C CA . GLY A 1 287 ? 21.541 4.015 -39.161 1.00 87.19 287 GLY A CA 1
ATOM 2329 C C . GLY A 1 287 ? 21.904 5.339 -38.500 1.00 87.19 287 GLY A C 1
ATOM 2330 O O . GLY A 1 287 ? 22.891 5.938 -38.910 1.00 87.19 287 GLY A O 1
ATOM 2331 N N . LEU A 1 288 ? 21.168 5.822 -37.495 1.00 89.12 288 LEU A N 1
ATOM 2332 C CA . LEU A 1 288 ? 21.560 7.004 -36.715 1.00 89.12 288 LEU A CA 1
ATOM 2333 C C . LEU A 1 288 ? 22.639 6.637 -35.681 1.00 89.12 288 LEU A C 1
ATOM 2335 O O . LEU A 1 288 ? 22.431 6.702 -34.472 1.00 89.12 288 LEU A O 1
ATOM 2339 N N . ASN A 1 289 ? 23.798 6.226 -36.182 1.00 89.62 289 ASN A N 1
ATOM 2340 C CA . ASN A 1 289 ? 24.940 5.745 -35.410 1.00 89.62 289 ASN A CA 1
ATOM 2341 C C . ASN A 1 289 ? 26.262 6.265 -36.008 1.00 89.62 289 ASN A C 1
ATOM 2343 O O . ASN A 1 289 ? 26.232 7.020 -36.983 1.00 89.62 289 ASN A O 1
ATOM 2347 N N . HIS A 1 290 ? 27.426 5.971 -35.413 1.00 87.44 290 HIS A N 1
ATOM 2348 C CA . HIS A 1 290 ? 28.681 6.637 -35.815 1.00 87.44 290 HIS A CA 1
ATOM 2349 C C . HIS A 1 290 ? 29.153 6.291 -37.230 1.00 87.44 290 HIS A C 1
ATOM 2351 O O . HIS A 1 290 ? 29.751 7.148 -37.874 1.00 87.44 290 HIS A O 1
ATOM 2357 N N . LEU A 1 291 ? 28.841 5.096 -37.740 1.00 87.75 291 LEU A N 1
ATOM 2358 C CA . LEU A 1 291 ? 29.156 4.722 -39.125 1.00 87.75 291 LEU A CA 1
ATOM 2359 C C . LEU A 1 291 ? 28.144 5.256 -40.127 1.00 87.75 291 LEU A C 1
ATOM 2361 O O . LEU A 1 291 ? 28.377 5.171 -41.330 1.00 87.75 291 LEU A O 1
ATOM 2365 N N . ASN A 1 292 ? 27.022 5.792 -39.644 1.00 85.94 292 ASN A N 1
ATOM 2366 C CA . ASN A 1 292 ? 25.879 6.100 -40.475 1.00 85.94 292 ASN A CA 1
ATOM 2367 C C . ASN A 1 292 ? 25.487 4.862 -41.318 1.00 85.94 292 ASN A C 1
ATOM 2369 O O . ASN A 1 292 ? 25.394 4.937 -42.543 1.00 85.94 292 ASN A O 1
ATOM 2373 N N . GLN A 1 293 ? 25.300 3.699 -40.682 1.00 86.12 293 GLN A N 1
ATOM 2374 C CA . GLN A 1 293 ? 24.961 2.441 -41.365 1.00 86.12 293 GLN A CA 1
ATOM 2375 C C . GLN A 1 293 ? 23.819 1.701 -40.675 1.00 86.12 293 GLN A C 1
ATOM 2377 O O . GLN A 1 293 ? 23.785 1.600 -39.454 1.00 86.12 293 GLN A O 1
ATOM 2382 N N . ILE A 1 294 ? 22.888 1.155 -41.455 1.00 88.25 294 ILE A N 1
ATOM 2383 C CA . ILE A 1 294 ? 21.740 0.415 -40.923 1.00 88.25 294 ILE A CA 1
ATOM 2384 C C . ILE A 1 294 ? 22.208 -0.877 -40.229 1.00 88.25 294 ILE A C 1
ATOM 2386 O O . ILE A 1 294 ? 22.953 -1.660 -40.814 1.00 88.25 294 ILE A O 1
ATOM 2390 N N . ILE A 1 295 ? 21.709 -1.108 -39.010 1.00 91.94 295 ILE A N 1
ATOM 2391 C CA . ILE A 1 295 ? 21.927 -2.333 -38.224 1.00 91.94 295 ILE A CA 1
ATOM 2392 C C . ILE A 1 295 ? 20.799 -3.353 -38.446 1.00 91.94 295 ILE A C 1
ATOM 2394 O O . ILE A 1 295 ? 21.047 -4.550 -38.538 1.00 91.94 295 ILE A O 1
ATOM 2398 N N . TYR A 1 296 ? 19.553 -2.902 -38.599 1.00 91.25 296 TYR A N 1
ATOM 2399 C CA . TYR A 1 296 ? 18.451 -3.781 -38.994 1.00 91.25 296 TYR A CA 1
ATOM 2400 C C . TYR A 1 296 ? 18.524 -4.128 -40.486 1.00 91.25 296 TYR A C 1
ATOM 2402 O O . TYR A 1 296 ? 18.454 -3.251 -41.339 1.00 91.25 296 TYR A O 1
ATOM 2410 N N . ASN A 1 297 ? 18.587 -5.404 -40.846 1.00 85.19 297 ASN A N 1
ATOM 2411 C CA . ASN A 1 297 ? 18.601 -5.803 -42.245 1.00 85.19 297 ASN A CA 1
ATOM 2412 C C . ASN A 1 297 ? 17.166 -6.035 -42.764 1.00 85.19 297 ASN A C 1
ATOM 2414 O O . ASN A 1 297 ? 16.575 -7.081 -42.488 1.00 85.19 297 ASN A O 1
ATOM 2418 N N . PRO A 1 298 ? 16.591 -5.134 -43.588 1.00 76.06 298 PRO A N 1
ATOM 2419 C CA . PRO A 1 298 ? 15.227 -5.300 -44.090 1.00 76.06 298 PRO A CA 1
ATOM 2420 C C . PRO A 1 298 ? 15.079 -6.454 -45.091 1.00 76.06 298 PRO A C 1
ATOM 2422 O O . PRO A 1 298 ? 13.957 -6.896 -45.337 1.00 76.06 298 PRO A O 1
ATOM 2425 N N . ALA A 1 299 ? 16.176 -6.927 -45.696 1.00 77.38 299 ALA A N 1
ATOM 2426 C CA . ALA A 1 299 ? 16.139 -8.012 -46.672 1.00 77.38 299 ALA A CA 1
ATOM 2427 C C . ALA A 1 299 ? 15.984 -9.378 -45.992 1.00 77.38 299 ALA A C 1
ATOM 2429 O O . ALA A 1 299 ? 15.183 -10.194 -46.440 1.00 77.38 299 ALA A O 1
ATOM 2430 N N . THR A 1 300 ? 16.716 -9.606 -44.902 1.00 82.31 300 THR A N 1
ATOM 2431 C CA . THR A 1 300 ? 16.655 -10.851 -44.116 1.00 82.31 300 THR A CA 1
ATOM 2432 C C . THR A 1 300 ? 15.663 -10.773 -42.960 1.00 82.31 300 THR A C 1
ATOM 2434 O O . THR A 1 300 ? 15.304 -11.804 -42.404 1.00 82.31 300 THR A O 1
ATOM 2437 N N . ARG A 1 301 ? 15.219 -9.560 -42.599 1.00 82.25 301 ARG A N 1
ATOM 2438 C CA . ARG A 1 301 ? 14.464 -9.246 -41.374 1.00 82.25 301 ARG A CA 1
ATOM 2439 C C . ARG A 1 301 ? 15.230 -9.555 -40.080 1.00 82.25 301 ARG A C 1
ATOM 2441 O O . ARG A 1 301 ? 14.620 -9.592 -39.016 1.00 82.25 301 ARG A O 1
ATOM 2448 N N . GLY A 1 302 ? 16.541 -9.767 -40.171 1.00 86.31 302 GLY A N 1
ATOM 2449 C CA . GLY A 1 302 ? 17.420 -9.923 -39.016 1.00 86.31 302 GLY A CA 1
ATOM 2450 C C . GLY A 1 302 ? 18.084 -8.608 -38.617 1.00 86.31 302 GLY A C 1
ATOM 2451 O O . GLY A 1 302 ? 17.807 -7.544 -39.173 1.00 86.31 302 GLY A O 1
ATOM 2452 N N . CYS A 1 303 ? 18.969 -8.675 -37.633 1.00 93.50 303 CYS A N 1
ATOM 2453 C CA . CYS A 1 303 ? 19.658 -7.525 -37.062 1.00 93.50 303 CYS A CA 1
ATOM 2454 C C . CYS A 1 303 ? 21.137 -7.867 -36.931 1.00 93.50 303 CYS A C 1
ATOM 2456 O O . CYS A 1 303 ? 21.462 -8.961 -36.477 1.00 93.50 303 CYS A O 1
ATOM 2458 N N . TYR A 1 304 ? 22.003 -6.962 -37.372 1.00 93.38 304 TYR A N 1
ATOM 2459 C CA . TYR A 1 304 ? 23.446 -7.130 -37.305 1.00 93.38 304 TYR A CA 1
ATOM 2460 C C . TYR A 1 304 ? 23.957 -7.064 -35.859 1.00 93.38 304 TYR A C 1
ATOM 2462 O O . TYR A 1 304 ? 23.447 -6.280 -35.060 1.00 93.38 304 TYR A O 1
ATOM 2470 N N . ASP A 1 305 ? 24.971 -7.867 -35.535 1.00 89.62 305 ASP A N 1
ATOM 2471 C CA . ASP A 1 305 ? 25.386 -8.141 -34.149 1.00 89.62 305 ASP A CA 1
ATOM 2472 C C . ASP A 1 305 ? 26.078 -6.991 -33.428 1.00 89.62 305 ASP A C 1
ATOM 2474 O O . ASP A 1 305 ? 26.150 -6.967 -32.197 1.00 89.62 305 ASP A O 1
ATOM 2478 N N . GLY A 1 306 ? 26.585 -6.017 -34.170 1.00 89.06 306 GLY A N 1
ATOM 2479 C CA . GLY A 1 306 ? 27.293 -4.920 -33.547 1.00 89.06 306 GLY A CA 1
ATOM 2480 C C . GLY A 1 306 ? 27.802 -3.884 -34.521 1.00 89.06 306 GLY A C 1
ATOM 2481 O O . GLY A 1 306 ? 27.884 -4.093 -35.735 1.00 89.06 306 GLY A O 1
ATOM 2482 N N . LEU A 1 307 ? 28.145 -2.742 -33.945 1.00 90.31 307 LEU A N 1
ATOM 2483 C CA . LEU A 1 307 ? 28.687 -1.593 -34.641 1.00 90.31 307 LEU A CA 1
ATOM 2484 C C . LEU A 1 307 ? 30.133 -1.363 -34.187 1.00 90.31 307 LEU A C 1
ATOM 2486 O O . LEU A 1 307 ? 30.389 -0.826 -33.103 1.00 90.31 307 LEU A O 1
ATOM 2490 N N . GLU A 1 308 ? 31.074 -1.780 -35.031 1.00 90.38 308 GLU A N 1
ATOM 2491 C CA . GLU A 1 308 ? 32.511 -1.716 -34.770 1.00 90.38 308 GLU A CA 1
ATOM 2492 C C . GLU A 1 308 ? 33.098 -0.365 -35.187 1.00 90.38 308 GLU A C 1
ATOM 2494 O O . GLU A 1 308 ? 32.397 0.548 -35.629 1.00 90.38 308 GLU A O 1
ATOM 2499 N N . LYS A 1 309 ? 34.418 -0.216 -35.043 1.00 88.62 309 LYS A N 1
ATOM 2500 C CA . LYS A 1 309 ? 3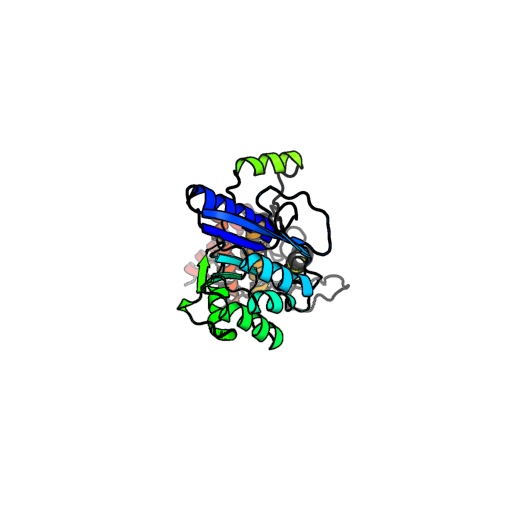5.121 1.031 -35.357 1.00 88.62 309 LYS A CA 1
ATOM 2501 C C . LYS A 1 309 ? 34.937 1.476 -36.805 1.00 88.62 309 LYS A C 1
ATOM 2503 O O . LYS A 1 309 ? 34.578 2.625 -37.035 1.00 88.62 309 LYS A O 1
ATOM 2508 N N . ASP A 1 310 ? 35.188 0.563 -37.739 1.00 88.38 310 ASP A N 1
ATOM 2509 C CA . ASP A 1 310 ? 35.271 0.858 -39.173 1.00 88.38 310 ASP A CA 1
ATOM 2510 C C . ASP A 1 310 ? 34.207 0.095 -39.994 1.00 88.38 310 ASP A C 1
ATOM 2512 O O . ASP A 1 310 ? 34.173 0.198 -41.219 1.00 88.38 310 ASP A O 1
ATOM 2516 N N . GLY A 1 311 ? 33.325 -0.678 -39.343 1.00 89.31 311 GLY A N 1
ATOM 2517 C CA . GLY A 1 311 ? 32.321 -1.493 -40.031 1.00 89.31 311 GLY A CA 1
ATOM 2518 C C . GLY A 1 311 ? 31.223 -2.059 -39.128 1.00 89.31 311 GLY A C 1
ATOM 2519 O O . GLY A 1 311 ? 31.336 -2.076 -37.906 1.00 89.31 311 GLY A O 1
ATOM 2520 N N . VAL A 1 312 ? 30.142 -2.530 -39.748 1.00 90.50 312 VAL A N 1
ATOM 2521 C CA . VAL A 1 312 ? 29.074 -3.288 -39.080 1.00 90.50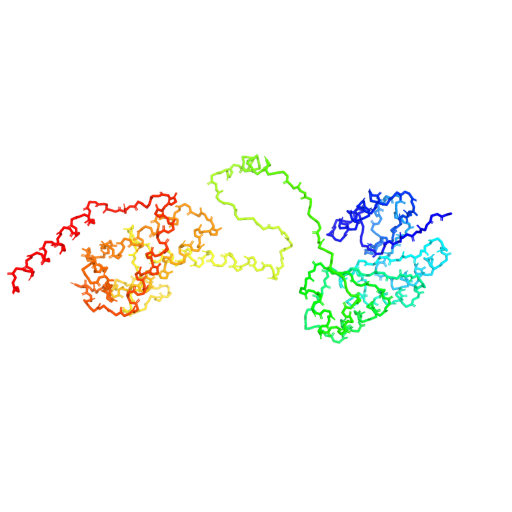 312 VAL A CA 1
ATOM 2522 C C . VAL A 1 312 ? 29.456 -4.766 -39.037 1.00 90.50 312 VAL A C 1
ATOM 2524 O O . VAL A 1 312 ? 29.875 -5.327 -40.052 1.00 90.50 312 VAL A O 1
ATOM 2527 N N . ASN A 1 313 ? 29.277 -5.414 -37.886 1.00 89.38 313 ASN A N 1
ATOM 2528 C CA . ASN A 1 313 ? 29.395 -6.863 -37.782 1.00 89.38 313 ASN A CA 1
ATOM 2529 C C . ASN A 1 313 ? 28.210 -7.520 -38.505 1.00 89.38 313 ASN A C 1
ATOM 2531 O O . ASN A 1 313 ? 27.081 -7.481 -38.029 1.00 89.38 313 ASN A O 1
ATOM 2535 N N . LEU A 1 314 ? 28.473 -8.116 -39.669 1.00 88.81 314 LEU A N 1
ATOM 2536 C CA . LEU A 1 314 ? 27.436 -8.631 -40.567 1.00 88.81 314 LEU A CA 1
ATOM 2537 C C . LEU A 1 314 ? 26.749 -9.917 -40.077 1.00 88.81 314 LEU A C 1
ATOM 2539 O O . LEU A 1 314 ? 25.788 -10.363 -40.715 1.00 88.81 314 LEU A O 1
ATOM 2543 N N . ASN A 1 315 ? 27.217 -10.508 -38.975 1.00 87.94 315 ASN A N 1
ATOM 2544 C CA . ASN A 1 315 ? 26.536 -11.625 -38.331 1.00 87.94 315 ASN A CA 1
ATOM 2545 C C . ASN A 1 315 ? 25.147 -11.187 -37.855 1.00 87.94 315 ASN A C 1
ATOM 2547 O O . ASN A 1 315 ? 24.955 -10.042 -37.455 1.00 87.94 315 ASN A O 1
ATOM 2551 N N . GLN A 1 316 ? 24.173 -12.093 -37.939 1.00 87.75 316 GLN A N 1
ATOM 2552 C CA . GLN A 1 316 ? 22.795 -11.850 -37.511 1.00 87.75 316 GLN A CA 1
ATOM 2553 C C . GLN A 1 316 ? 22.382 -12.920 -36.505 1.00 87.75 316 GLN A C 1
ATOM 2555 O O . GLN A 1 316 ? 21.670 -13.867 -36.841 1.00 87.75 316 GLN A O 1
ATOM 2560 N N . GLY A 1 317 ? 22.900 -12.793 -35.288 1.00 87.81 317 GLY A N 1
ATOM 2561 C CA . GLY A 1 317 ? 22.599 -13.673 -34.174 1.00 87.81 317 GLY A CA 1
ATOM 2562 C C . GLY A 1 317 ? 21.175 -13.496 -33.643 1.00 87.81 317 GLY A C 1
ATOM 2563 O O . GLY A 1 317 ? 20.491 -12.497 -33.885 1.00 87.81 317 GLY A O 1
ATOM 2564 N N . GLU A 1 318 ? 20.728 -14.493 -32.882 1.00 89.25 318 GLU A N 1
ATOM 2565 C CA . GLU A 1 318 ? 19.381 -14.537 -32.308 1.00 89.25 318 GLU A CA 1
ATOM 2566 C C . GLU A 1 318 ? 19.140 -13.383 -31.316 1.00 89.25 318 GLU A C 1
ATOM 2568 O O . GLU A 1 318 ? 18.103 -12.723 -31.372 1.00 89.25 318 GLU A O 1
ATOM 2573 N N . GLU A 1 319 ? 20.131 -13.064 -30.476 1.00 92.94 319 GLU A N 1
ATOM 2574 C CA . GLU A 1 319 ? 20.071 -11.958 -29.508 1.00 92.94 319 GLU A CA 1
ATOM 2575 C C . GLU A 1 319 ? 19.823 -10.606 -30.189 1.00 92.94 319 GLU A C 1
ATOM 2577 O O . GLU A 1 319 ? 18.962 -9.830 -29.768 1.00 92.94 319 GLU A O 1
ATOM 2582 N N . SER A 1 320 ? 20.529 -10.339 -31.285 1.00 93.62 320 SER A N 1
ATOM 2583 C CA . SER A 1 320 ? 20.413 -9.106 -32.064 1.00 93.62 320 SER A CA 1
ATOM 2584 C C . SER A 1 320 ? 19.039 -8.980 -32.711 1.00 93.62 320 SER A C 1
ATOM 2586 O O . SER A 1 320 ? 18.434 -7.902 -32.701 1.00 93.62 320 SER A O 1
ATOM 2588 N N . ALA A 1 321 ? 18.520 -10.088 -33.250 1.00 92.81 321 ALA A N 1
ATOM 2589 C CA . ALA A 1 321 ? 17.184 -10.149 -33.829 1.00 92.81 321 ALA A CA 1
ATOM 2590 C C . ALA A 1 321 ? 16.098 -9.900 -32.770 1.00 92.81 321 ALA A C 1
ATOM 2592 O O . ALA A 1 321 ? 15.221 -9.058 -32.978 1.00 92.81 321 ALA A O 1
ATOM 2593 N N . ILE A 1 322 ? 16.187 -10.563 -31.612 1.00 93.12 322 ILE A N 1
ATOM 2594 C CA . ILE A 1 322 ? 15.263 -10.358 -30.486 1.00 93.12 322 ILE A CA 1
ATOM 2595 C C . ILE A 1 322 ? 15.335 -8.909 -29.991 1.00 93.12 322 ILE A C 1
ATOM 2597 O O . ILE A 1 322 ? 14.298 -8.281 -29.784 1.00 93.12 322 ILE A O 1
ATOM 2601 N N . SER A 1 323 ? 16.538 -8.346 -29.873 1.00 96.62 323 SER A N 1
ATOM 2602 C CA . SER A 1 323 ? 16.758 -6.959 -29.447 1.00 96.62 323 SER A CA 1
ATOM 2603 C C . SER A 1 323 ? 16.036 -5.960 -30.356 1.00 96.62 323 SER A C 1
ATOM 2605 O O . SER A 1 323 ? 15.321 -5.076 -29.875 1.00 96.62 323 SER A O 1
ATOM 2607 N N . TYR A 1 324 ? 16.148 -6.131 -31.678 1.00 95.50 324 TYR A N 1
ATOM 2608 C CA . TYR A 1 324 ? 15.402 -5.310 -32.631 1.00 95.50 324 TYR A CA 1
ATOM 2609 C C . TYR A 1 324 ? 13.886 -5.485 -32.480 1.00 95.50 324 TYR A C 1
ATOM 2611 O O . TYR A 1 324 ? 13.156 -4.494 -32.473 1.00 95.50 324 TYR A O 1
ATOM 2619 N N . LEU A 1 325 ? 13.400 -6.722 -32.334 1.00 94.50 325 LEU A N 1
ATOM 2620 C CA . LEU A 1 325 ? 11.969 -6.997 -32.180 1.00 94.50 325 LEU A CA 1
ATOM 2621 C C . LEU A 1 325 ? 11.396 -6.356 -30.913 1.00 94.50 325 LEU A C 1
ATOM 2623 O O . LEU A 1 325 ? 10.346 -5.722 -30.987 1.00 94.50 325 LEU A O 1
ATOM 2627 N N . ILE A 1 326 ? 12.094 -6.455 -29.777 1.00 94.88 326 ILE A N 1
ATOM 2628 C CA . ILE A 1 326 ? 11.724 -5.785 -28.521 1.00 94.88 326 ILE A CA 1
ATOM 2629 C C . ILE A 1 326 ? 11.584 -4.278 -28.750 1.00 94.88 326 ILE A C 1
ATOM 2631 O O . ILE A 1 326 ? 10.540 -3.692 -28.448 1.00 94.88 326 ILE A O 1
ATOM 2635 N N . ALA A 1 327 ? 12.615 -3.657 -29.329 1.00 95.56 327 ALA A N 1
ATOM 2636 C CA . ALA A 1 327 ? 12.611 -2.232 -29.628 1.00 95.56 327 ALA A CA 1
ATOM 2637 C C . ALA A 1 327 ? 11.451 -1.855 -30.566 1.00 95.56 327 ALA A C 1
ATOM 2639 O O . ALA A 1 327 ? 10.752 -0.868 -30.338 1.00 95.56 327 ALA A O 1
ATOM 2640 N N . TRP A 1 328 ? 11.199 -2.664 -31.596 1.00 93.06 328 TRP A N 1
ATOM 2641 C CA . TRP A 1 328 ? 10.121 -2.449 -32.553 1.00 93.06 328 TRP A CA 1
ATOM 2642 C C . TRP A 1 328 ? 8.735 -2.546 -31.906 1.00 93.06 328 TRP A C 1
ATOM 2644 O O . TRP A 1 328 ? 7.933 -1.628 -32.079 1.00 93.06 328 TRP A O 1
ATOM 2654 N N . PHE A 1 329 ? 8.458 -3.587 -31.113 1.00 93.31 329 PHE A N 1
ATOM 2655 C CA . PHE A 1 329 ? 7.175 -3.759 -30.421 1.00 93.31 329 PHE A CA 1
ATOM 2656 C C . PHE A 1 329 ? 6.862 -2.597 -29.479 1.00 93.31 329 PHE A C 1
ATOM 2658 O O . PHE A 1 329 ? 5.723 -2.131 -29.425 1.00 93.31 329 PHE A O 1
ATOM 2665 N N . ILE A 1 330 ? 7.873 -2.087 -28.775 1.00 93.44 330 ILE A N 1
ATOM 2666 C CA . ILE A 1 330 ? 7.732 -0.880 -27.958 1.00 93.44 330 ILE A CA 1
ATOM 2667 C C . ILE A 1 330 ? 7.367 0.312 -28.839 1.00 93.44 330 ILE A C 1
ATOM 2669 O O . ILE A 1 330 ? 6.388 1.006 -28.568 1.00 93.44 330 ILE A O 1
ATOM 2673 N N . MET A 1 331 ? 8.099 0.530 -29.932 1.00 90.12 331 MET A N 1
ATOM 2674 C CA . MET A 1 331 ? 7.844 1.668 -30.813 1.00 90.12 331 MET A CA 1
ATOM 2675 C C . MET A 1 331 ? 6.470 1.614 -31.488 1.00 90.12 331 MET A C 1
ATOM 2677 O O . MET A 1 331 ? 5.876 2.672 -31.711 1.00 90.12 331 MET A O 1
ATOM 2681 N N . VAL A 1 332 ? 5.919 0.425 -31.769 1.00 88.31 332 VAL A N 1
ATOM 2682 C CA . VAL A 1 332 ? 4.556 0.249 -32.315 1.00 88.31 332 VAL A CA 1
ATOM 2683 C C . VAL A 1 332 ? 3.500 0.913 -31.427 1.00 88.31 332 VAL A C 1
ATOM 2685 O O . VAL A 1 332 ? 2.602 1.570 -31.960 1.00 88.31 332 VAL A O 1
ATOM 2688 N N . LYS A 1 333 ? 3.648 0.856 -30.093 1.00 86.06 333 LYS A N 1
ATOM 2689 C CA . LYS A 1 333 ? 2.752 1.553 -29.148 1.00 86.06 333 LYS A CA 1
ATOM 2690 C C . LYS A 1 333 ? 2.642 3.049 -29.474 1.00 86.06 333 LYS A C 1
ATOM 2692 O O . LYS A 1 333 ? 1.566 3.637 -29.404 1.00 86.06 333 LYS A O 1
ATOM 2697 N N . TYR A 1 334 ? 3.748 3.656 -29.896 1.00 83.00 334 TYR A N 1
ATOM 2698 C CA . TYR A 1 334 ? 3.863 5.093 -30.146 1.00 83.00 334 TYR A CA 1
ATOM 2699 C C . TYR A 1 334 ? 3.566 5.500 -31.595 1.00 83.00 334 TYR A C 1
ATOM 2701 O O . TYR A 1 334 ? 3.237 6.661 -31.855 1.00 83.00 334 TYR A O 1
ATOM 2709 N N . TYR A 1 335 ? 3.612 4.562 -32.546 1.00 71.38 335 TYR A N 1
ATOM 2710 C CA . TYR A 1 335 ? 3.205 4.813 -33.932 1.00 71.38 335 TYR A CA 1
ATOM 2711 C C . TYR A 1 335 ? 1.723 5.164 -34.048 1.00 71.38 335 TYR A C 1
ATOM 2713 O O . TYR A 1 335 ? 1.377 6.128 -34.733 1.00 71.38 335 TYR A O 1
ATOM 2721 N N . HIS A 1 336 ? 0.866 4.399 -33.372 1.00 62.59 336 HIS A N 1
ATOM 2722 C CA . HIS A 1 336 ? -0.585 4.534 -33.492 1.00 62.59 336 HIS A CA 1
ATOM 2723 C C . HIS A 1 336 ? -1.158 5.679 -32.647 1.00 62.59 336 HIS A C 1
ATOM 2725 O O . HIS A 1 336 ? -2.182 6.247 -33.018 1.00 62.59 336 HIS A O 1
ATOM 2731 N N . VAL A 1 337 ? -0.489 6.047 -31.548 1.00 58.91 337 VAL A N 1
ATOM 2732 C CA . VAL A 1 337 ? -1.024 6.997 -30.558 1.00 58.91 337 VAL A CA 1
ATOM 2733 C C . VAL A 1 337 ? -0.540 8.437 -30.782 1.00 58.91 337 VAL A C 1
ATOM 2735 O O . VAL A 1 337 ? -1.319 9.364 -30.586 1.00 58.91 337 VAL A O 1
ATOM 2738 N N . GLN A 1 338 ? 0.711 8.665 -31.213 1.00 59.00 338 GLN A N 1
ATOM 2739 C CA . GLN A 1 338 ? 1.275 10.029 -31.324 1.00 59.00 338 GLN A CA 1
ATOM 2740 C C . GLN A 1 338 ? 2.028 10.338 -32.633 1.00 59.00 338 GLN A C 1
ATOM 2742 O O . GLN A 1 338 ? 2.619 11.409 -32.741 1.00 59.00 338 GLN A O 1
ATOM 2747 N N . LYS A 1 339 ? 1.959 9.467 -33.656 1.00 57.16 339 LYS A N 1
ATOM 2748 C CA . LYS A 1 339 ? 2.767 9.526 -34.896 1.00 57.16 339 LYS A CA 1
ATOM 2749 C C . LYS A 1 339 ? 4.263 9.697 -34.594 1.00 57.16 339 LYS A C 1
ATOM 2751 O O . LYS A 1 339 ? 4.762 10.812 -34.432 1.00 57.16 339 LYS A O 1
ATOM 2756 N N . ARG A 1 340 ? 5.006 8.584 -34.590 1.00 67.75 340 ARG A N 1
ATOM 2757 C CA . ARG A 1 340 ? 6.476 8.592 -34.501 1.00 67.75 340 ARG A CA 1
ATOM 2758 C C . ARG A 1 340 ? 7.079 9.638 -35.447 1.00 67.75 340 ARG A C 1
ATOM 2760 O O . ARG A 1 340 ? 6.808 9.632 -36.648 1.00 67.75 340 ARG A O 1
ATOM 2767 N N . LYS A 1 341 ? 7.946 10.492 -34.901 1.00 64.31 341 LYS A N 1
ATOM 2768 C CA . LYS A 1 341 ? 8.791 11.399 -35.680 1.00 64.31 341 LYS A CA 1
ATOM 2769 C C . LYS A 1 341 ? 10.132 10.717 -35.899 1.00 64.31 341 LYS A C 1
ATOM 2771 O O . LYS A 1 341 ? 10.828 10.399 -34.943 1.00 64.31 341 LYS A O 1
ATOM 2776 N N . ILE A 1 342 ? 10.463 10.477 -37.160 1.00 64.00 342 ILE A N 1
ATOM 2777 C CA . ILE A 1 342 ? 11.798 10.032 -37.553 1.00 64.00 342 ILE A CA 1
ATOM 2778 C C . ILE A 1 342 ? 12.765 11.185 -37.270 1.00 64.00 342 ILE A C 1
ATOM 2780 O O . ILE A 1 342 ? 12.505 12.309 -37.703 1.00 64.00 342 ILE A O 1
ATOM 2784 N N . SER A 1 343 ? 13.862 10.924 -36.560 1.00 61.09 343 SER A N 1
ATOM 2785 C CA . SER A 1 343 ? 14.781 11.983 -36.121 1.00 61.09 343 SER A CA 1
ATOM 2786 C C . SER A 1 343 ? 15.553 12.595 -37.299 1.00 61.09 343 SER A C 1
ATOM 2788 O O . SER A 1 343 ? 15.915 13.767 -37.239 1.00 61.09 343 SER A O 1
ATOM 2790 N N . ASN A 1 344 ? 15.759 11.840 -38.395 1.00 61.84 344 ASN A N 1
ATOM 2791 C CA . ASN A 1 344 ? 16.347 12.331 -39.653 1.00 61.84 344 ASN A CA 1
ATOM 2792 C C . ASN A 1 344 ? 15.737 11.677 -40.930 1.00 61.84 344 ASN A C 1
ATOM 2794 O O . ASN A 1 344 ? 16.309 10.742 -41.493 1.00 61.84 344 ASN A O 1
ATOM 2798 N N . PRO A 1 345 ? 14.577 12.148 -41.430 1.00 60.75 345 PRO A N 1
ATOM 2799 C CA . PRO A 1 345 ? 13.804 11.473 -42.488 1.00 60.75 345 PRO A CA 1
ATOM 2800 C C . PRO A 1 345 ? 14.514 11.338 -43.846 1.00 60.75 345 PRO A C 1
ATOM 2802 O O . PRO A 1 345 ? 14.372 10.318 -44.526 1.00 60.75 345 PRO A O 1
ATOM 2805 N N . ILE A 1 346 ? 15.276 12.362 -44.245 1.00 60.78 346 ILE A N 1
ATOM 2806 C CA . ILE A 1 346 ? 15.999 12.398 -45.529 1.00 60.78 346 ILE A CA 1
ATOM 2807 C C . ILE A 1 346 ? 17.078 11.315 -45.538 1.00 60.78 346 ILE A C 1
ATOM 2809 O O . ILE A 1 346 ? 17.181 10.536 -46.484 1.00 60.78 346 ILE A O 1
ATOM 2813 N N . TYR A 1 347 ? 17.818 11.216 -44.436 1.00 62.00 347 TYR A N 1
ATOM 2814 C CA . TYR A 1 347 ? 18.877 10.238 -44.260 1.00 62.00 347 TYR A CA 1
ATOM 2815 C C . TYR A 1 347 ? 18.371 8.791 -44.377 1.00 62.00 347 TYR A C 1
ATOM 2817 O O . TYR A 1 347 ? 18.893 8.021 -45.182 1.00 62.00 347 TYR A O 1
ATOM 2825 N N . HIS A 1 348 ? 17.303 8.428 -43.657 1.00 61.47 348 HIS A N 1
ATOM 2826 C CA . HIS A 1 348 ? 16.768 7.061 -43.719 1.00 61.47 348 HIS A CA 1
ATOM 2827 C C . HIS A 1 348 ? 16.244 6.690 -45.112 1.00 61.47 348 HIS A C 1
ATOM 2829 O O . HIS A 1 348 ? 16.390 5.546 -45.544 1.00 61.47 348 HIS A O 1
ATOM 2835 N N . THR A 1 349 ? 15.664 7.654 -45.832 1.00 65.56 349 THR A N 1
ATOM 2836 C CA . THR A 1 349 ? 15.141 7.436 -47.187 1.00 65.56 349 THR A CA 1
ATOM 2837 C C . THR A 1 349 ? 16.261 7.092 -48.174 1.00 65.56 349 THR A C 1
ATOM 2839 O O . THR A 1 349 ? 16.115 6.161 -48.966 1.00 65.56 349 THR A O 1
ATOM 2842 N N . GLU A 1 350 ? 17.399 7.787 -48.106 1.00 67.12 350 GLU A N 1
ATOM 2843 C CA . GLU A 1 350 ? 18.562 7.511 -48.961 1.00 67.12 350 GLU A CA 1
ATOM 2844 C C . GLU A 1 350 ? 19.235 6.169 -48.621 1.00 67.12 350 GLU A C 1
ATOM 2846 O O . GLU A 1 350 ? 19.603 5.411 -49.521 1.00 67.12 350 GLU A O 1
ATOM 2851 N N . GLN A 1 351 ? 19.314 5.801 -47.337 1.00 64.75 351 GLN A N 1
ATOM 2852 C CA . GLN A 1 351 ? 19.868 4.502 -46.933 1.00 64.75 351 GLN A CA 1
ATOM 2853 C C . GLN A 1 351 ? 19.027 3.319 -47.432 1.00 64.75 351 GLN A C 1
ATOM 2855 O O . GLN A 1 351 ? 19.566 2.349 -47.969 1.00 64.75 351 GLN A O 1
ATOM 2860 N N . LEU A 1 352 ? 17.700 3.414 -47.307 1.00 64.44 352 LEU A N 1
ATOM 2861 C CA . LEU A 1 352 ? 16.767 2.409 -47.821 1.00 64.44 352 LEU A CA 1
ATOM 2862 C C . LEU A 1 352 ? 16.877 2.257 -49.342 1.00 64.44 352 LEU A C 1
ATOM 2864 O O . LEU A 1 352 ? 16.915 1.131 -49.840 1.00 64.44 352 LEU A O 1
ATOM 2868 N N . LYS A 1 353 ? 16.981 3.367 -50.087 1.00 69.06 353 LYS A N 1
ATOM 2869 C CA . LYS A 1 353 ? 17.191 3.332 -51.544 1.00 69.06 353 LYS A CA 1
ATOM 2870 C C . LYS A 1 353 ? 18.481 2.600 -51.914 1.00 69.06 353 LYS A C 1
ATOM 2872 O O . LYS A 1 353 ? 18.450 1.757 -52.809 1.00 69.06 353 LYS A O 1
ATOM 2877 N N . ASN A 1 354 ? 19.583 2.872 -51.214 1.00 65.88 354 ASN A N 1
ATOM 2878 C CA . ASN A 1 354 ? 20.873 2.229 -51.474 1.00 65.88 354 ASN A CA 1
ATOM 2879 C C . ASN A 1 354 ? 20.840 0.718 -51.191 1.00 65.88 354 ASN A C 1
ATOM 2881 O O . ASN A 1 354 ? 21.291 -0.070 -52.022 1.00 65.88 354 ASN A O 1
ATOM 2885 N N . LEU A 1 355 ? 20.228 0.289 -50.082 1.00 61.91 355 LEU A N 1
ATOM 2886 C CA . LEU A 1 355 ? 20.059 -1.139 -49.777 1.00 61.91 355 LEU A CA 1
ATOM 2887 C C . LEU A 1 355 ? 19.189 -1.864 -50.816 1.00 61.91 355 LEU A C 1
ATOM 2889 O O . LEU A 1 355 ? 19.521 -2.969 -51.247 1.00 61.91 355 LEU A O 1
ATOM 2893 N N . LEU A 1 356 ? 18.087 -1.242 -51.248 1.00 64.38 356 LEU A N 1
ATOM 2894 C CA . LEU A 1 356 ? 17.185 -1.822 -52.247 1.00 64.38 356 LEU A CA 1
ATOM 2895 C C . LEU A 1 356 ? 17.809 -1.865 -53.650 1.00 64.38 356 LEU A C 1
ATOM 2897 O O . LEU A 1 356 ? 17.516 -2.782 -54.420 1.00 64.38 356 LEU A O 1
ATOM 2901 N N . LYS A 1 357 ? 18.678 -0.905 -53.988 1.00 63.34 357 LYS A N 1
ATOM 2902 C CA . LYS A 1 357 ? 19.429 -0.892 -55.250 1.00 63.34 357 LYS A CA 1
ATOM 2903 C C . LYS A 1 357 ? 20.418 -2.060 -55.322 1.00 63.34 357 LYS A C 1
ATOM 2905 O O . LYS A 1 357 ? 20.397 -2.798 -56.304 1.00 63.34 357 LYS A O 1
ATOM 2910 N N . ASN A 1 358 ? 21.165 -2.305 -54.245 1.00 57.22 358 ASN A N 1
ATOM 2911 C CA . ASN A 1 358 ? 22.116 -3.420 -54.158 1.00 57.22 358 ASN A CA 1
ATOM 2912 C C . ASN A 1 358 ? 21.435 -4.802 -54.266 1.00 57.22 358 ASN A C 1
ATOM 2914 O O . ASN A 1 358 ? 22.043 -5.756 -54.749 1.00 57.22 358 ASN A O 1
ATOM 2918 N N . ARG A 1 359 ? 20.156 -4.921 -53.876 1.00 54.97 359 ARG A N 1
ATOM 2919 C CA . ARG A 1 359 ? 19.349 -6.138 -54.086 1.00 54.97 359 ARG A CA 1
ATOM 2920 C C . ARG A 1 359 ? 19.057 -6.394 -55.567 1.00 54.97 359 ARG A C 1
ATOM 2922 O O . ARG A 1 359 ? 19.235 -7.513 -56.030 1.00 54.97 359 ARG A O 1
ATOM 2929 N N . LYS A 1 360 ? 18.660 -5.360 -56.320 1.00 51.41 360 LYS A N 1
ATOM 2930 C CA . LYS A 1 360 ? 18.384 -5.480 -57.766 1.00 51.41 360 LYS A CA 1
ATOM 2931 C C . LYS A 1 360 ? 19.627 -5.833 -58.584 1.00 51.41 360 LYS A C 1
ATOM 2933 O O . LYS A 1 360 ? 19.485 -6.374 -59.674 1.00 51.41 360 LYS A O 1
ATOM 2938 N N . GLU A 1 361 ? 20.816 -5.494 -58.094 1.00 50.81 361 GLU A N 1
ATOM 2939 C CA . GLU A 1 361 ? 22.086 -5.854 -58.731 1.00 50.81 361 GLU A CA 1
ATOM 2940 C C . GLU A 1 361 ? 22.505 -7.296 -58.395 1.00 50.81 361 GLU A C 1
ATOM 2942 O O . GLU A 1 361 ? 22.920 -8.011 -59.301 1.00 50.81 361 GLU A O 1
ATOM 2947 N N . LYS A 1 362 ? 22.296 -7.772 -57.155 1.00 47.31 362 LYS A N 1
ATOM 2948 C CA . LYS A 1 362 ? 22.529 -9.184 -56.780 1.00 47.31 362 LYS A CA 1
ATOM 2949 C C . LYS A 1 362 ? 21.545 -10.170 -57.421 1.00 47.31 362 LYS A C 1
ATOM 2951 O O . LYS A 1 362 ? 21.967 -11.242 -57.838 1.00 47.31 362 LYS A O 1
ATOM 2956 N N . ASP A 1 363 ? 20.271 -9.798 -57.556 1.00 46.00 363 ASP A N 1
ATOM 2957 C CA . ASP A 1 363 ? 19.252 -10.620 -58.237 1.00 46.00 363 ASP A CA 1
ATOM 2958 C C . ASP A 1 363 ? 19.452 -10.671 -59.771 1.00 46.00 363 ASP A C 1
ATOM 2960 O O . ASP A 1 363 ? 18.778 -11.436 -60.449 1.00 46.00 363 ASP A O 1
ATOM 2964 N N . LYS A 1 364 ? 20.359 -9.856 -60.337 1.00 45.31 364 LYS A N 1
ATOM 2965 C CA . LYS A 1 364 ? 20.756 -9.895 -61.760 1.00 45.31 364 LYS A CA 1
ATOM 2966 C C . LYS A 1 364 ? 22.044 -10.686 -62.022 1.00 45.31 364 LYS A C 1
ATOM 2968 O O . LYS A 1 364 ? 22.390 -10.890 -63.181 1.00 45.31 364 LYS A O 1
ATOM 2973 N N . SER A 1 365 ? 22.777 -11.056 -60.971 1.00 41.91 365 SER A N 1
ATOM 2974 C CA . SER A 1 365 ? 24.028 -11.827 -61.043 1.00 41.91 365 SER A CA 1
ATOM 2975 C C . SER A 1 365 ? 23.860 -13.303 -60.650 1.00 41.91 365 SER A C 1
ATOM 2977 O O . SER A 1 365 ? 24.855 -14.016 -60.536 1.00 41.91 365 SER A O 1
ATOM 2979 N N . LEU A 1 366 ? 22.618 -13.724 -60.405 1.00 35.38 366 LEU A N 1
ATOM 2980 C CA . LEU A 1 366 ? 22.145 -15.105 -60.265 1.00 35.38 366 LEU A CA 1
ATOM 2981 C C . LEU A 1 366 ? 21.311 -15.437 -61.503 1.00 35.38 366 LEU A C 1
ATOM 2983 O O . LEU A 1 366 ? 21.365 -16.610 -61.930 1.00 35.38 366 LEU A O 1
#

pLDDT: mean 85.77, std 11.74, range [35.38, 98.0]

Foldseek 3Di:
DAAEEEEEFAAPPPDDPGNVQVVVVVVVCCVVDPVNYQYAYAHEDCPCPPDDDDPRHPHYANLQDLVSLQVVLVVLQVPPSHAEYEYEDDLPRHDDHRNQSNLNNLVSHPHAYEYEDPDADAPDDPVNLVSVLSNLVSHQAYEYADPVSLVRCCPPSVRDNVRYDHDHDDDDDDDPVCPCVVCVVVVNNVAQDDDDDDDPDVVVVPVVVVVLVVVLVVLCVVQDDPLAGRHQAPPDDDDPPDDRDPAFHAFLQRLLVNLVSLLVCCVVGVDPVSLSRLLRSLCVCLQSDDQSAHQQDPVVRFGFGTTHDNDTRRDGDPSRSVSNVSSVVSVVVVCVPPNRDRPDVVSSVVNVVVSVVVVVVVVVVD

Sequence (366 aa):
MNSKLIFVTSYLPRECGIATFTNDLINAIKNQMDDSIEIEVCALENGHQGFDYLKEVKYVLDATKIEQYQQIAEKINEDHQVKTVMTEHEFGLFGGEWGDYMLNMVDVLEKFVFTTFHTVLPHSNDKILKISKAFTDKSKKILVMTNSSRQILIDEYKLPEDKSKIVPYSIHTILWKHKEKVKEKFGISHMPILSNFGLLVGHKSIETAIIAKATFDFLLSKIFMDGRIKVIPNNGWFHKKKKRQEGYGEQPVDVAYSIMALDLFYSELGEPRGLTKLNIAFDWFMGLNHLNQIIYNPATRGCYDGLEKDGVNLNQGEESAISYLIAWFIMVKYYHVQKRKISNPIYHTEQLKNLLKNRKEKDKSL